Protein AF-0000000086514431 (afdb_homodimer)

Sequence (212 aa):
QPVGQPEISRMSLSESSVLGGDSLFIIGKNFKNKGTSVLFQKLDSSEECVVWQVEADIEQEFFQPTHLICKIPPYQDTTVEQPQLAQIVISCAGKRSDPQTFTYTPQPVGQPEISRMSLSESSVLGGDSLFIIGKNFKNKGTSVLFQKLDSSEECVVWQVEADIEQEFFQPTHLICKIPPYQDTTVEQPQLAQIVISCAGKRSDPQTFTYTP

Radius of gyration: 19.1 Å; Cα contacts (8 Å, |Δi|>4): 535; chains: 2; bounding box: 49×64×30 Å

pLDDT: mean 94.98, std 8.05, range [46.75, 98.88]

InterPro domains:
  IPR002909 IPT domain [SM00429] (5-105)
  IPR008366 Nuclear factor of activated T cells (NFAT) [PTHR12533] (1-106)
  IPR013783 Immunoglobulin-like fold [G3DSA:2.60.40.10] (1-106)
  IPR014756 Immunoglobulin E-set [SSF81296] (4-106)
  IPR032397 Rel homology dimerisation domain [PF16179] (7-106)

Solvent-accessible surface area (backbone atoms only — not comparable to full-atom values): 11534 Å² total; per-residue (Å²): 126,88,74,62,62,27,39,80,73,47,60,74,58,54,60,45,49,20,73,35,69,53,79,38,45,36,37,36,38,50,43,41,90,69,60,52,42,44,33,41,33,28,63,37,90,88,70,74,39,77,76,42,73,47,73,39,55,65,44,69,90,57,56,45,43,46,31,38,35,29,36,41,61,52,45,96,63,64,78,49,84,59,71,42,78,35,30,38,32,39,32,34,73,89,33,59,24,74,73,37,75,30,33,32,30,95,128,85,76,62,61,26,40,79,72,47,60,75,58,56,58,44,51,19,72,35,69,51,78,38,43,36,36,36,38,50,42,43,89,71,59,52,43,45,32,40,32,27,63,38,90,88,70,73,39,78,76,43,73,46,75,39,54,65,46,69,91,57,56,45,44,47,30,38,35,28,36,41,60,52,44,95,62,65,78,48,85,58,70,42,76,34,30,39,32,39,32,35,74,89,32,58,23,75,73,38,75,30,33,33,29,96

Foldseek 3Di:
DPQDFKEWDDKPAQEEALQWFDKIKTFTAQDDLPAKWKKKFDADPVPRDTPDIDTWAWPSVADDRGITMTTTHHHPDNPDAAKDKIWIWMDDPRGIYPTDIHIHHD/DPQDFKEWDDKPAQEEALQWFDKIKTFTAQDDLPAKWKKKFDADPVPRDTPDIDTWAWPSVADDRGITMTTTHHHPDNPDAAKDKIWIWMDHPRGIYPTDIHIHHD

Secondary structure (DSSP, 8-state):
--PPPPEEEEES-SEEETT---EEEEEEE---STTEEEEEEEE-TTT--EEEEEEPEE-GGG-BTTEEEEEPPPPS-TT-SS-EEEEEEEEETTEEPPPEEEEEE-/--PPPPEEEEES-SEEETT---EEEEEEE---STTEEEEEEEE-TTT--EEEEEEPEE-GGG-BTTEEEEEPPPPS-TT-SS-EEEEEEEEETTEEPPPEEEEEE-

Nearest PDB structures (foldseek):
  8r3f-assembly1_B  TM=9.583E-01  e=1.453E-11  Homo sapiens
  1p7h-assembly1_L  TM=9.353E-01  e=3.171E-10  Homo sapiens
  1owr-assembly4_Q  TM=9.378E-01  e=8.862E-10  Homo sapiens
  2as5-assembly2_M  TM=9.374E-01  e=1.522E-09  Homo sapiens
  1u41-assembly1_A  TM=8.902E-01  e=9.283E-08  Mus musculus

Structure (mmCIF, N/CA/C/O backbone):
data_AF-0000000086514431-model_v1
#
loop_
_entity.id
_entity.type
_entity.pdbx_description
1 polymer 'IPT/TIG domain-containing protein'
#
loop_
_atom_site.group_PDB
_atom_site.id
_atom_site.type_symbol
_atom_site.label_atom_id
_atom_site.label_alt_id
_atom_site.label_comp_id
_atom_site.label_asym_id
_atom_site.label_entity_id
_atom_site.label_seq_id
_atom_site.pdbx_PDB_ins_code
_atom_site.Cartn_x
_atom_site.Cartn_y
_atom_site.Cartn_z
_atom_site.occupancy
_atom_site.B_iso_or_equiv
_atom_site.auth_seq_id
_atom_site.auth_comp_id
_atom_site.auth_asym_id
_atom_site.auth_atom_id
_atom_site.pdbx_PDB_model_num
ATOM 1 N N . GLN A 1 1 ? 25.734 15.617 -0.427 1 46.75 1 GLN A N 1
ATOM 2 C CA . GLN A 1 1 ? 24.844 16.438 -1.246 1 46.75 1 GLN A CA 1
ATOM 3 C C . GLN A 1 1 ? 23.516 16.672 -0.549 1 46.75 1 GLN A C 1
ATOM 5 O O . GLN A 1 1 ? 23.016 15.797 0.155 1 46.75 1 GLN A O 1
ATOM 10 N N . PRO A 1 2 ? 23.031 17.859 -0.497 1 52.09 2 PRO A N 1
ATOM 11 C CA . PRO A 1 2 ? 21.844 18.109 0.326 1 52.09 2 PRO A CA 1
ATOM 12 C C . PRO A 1 2 ? 20.641 17.281 -0.113 1 52.09 2 PRO A C 1
ATOM 14 O O . PRO A 1 2 ? 20.359 17.188 -1.311 1 52.09 2 PRO A O 1
ATOM 17 N N . VAL A 1 3 ? 20.188 16.312 0.573 1 70 3 VAL A N 1
ATOM 18 C CA . VAL A 1 3 ? 19.047 15.484 0.245 1 70 3 VAL A CA 1
ATOM 19 C C . VAL A 1 3 ? 17.828 16.359 -0.044 1 70 3 VAL A C 1
ATOM 21 O O . VAL A 1 3 ? 17.578 17.328 0.67 1 70 3 VAL A O 1
ATOM 24 N N . GLY A 1 4 ? 17.203 16.297 -1.229 1 88 4 GLY A N 1
ATOM 25 C CA . GLY A 1 4 ? 16.016 17.031 -1.63 1 88 4 GLY A CA 1
ATOM 26 C C . GLY A 1 4 ? 14.875 16.922 -0.634 1 88 4 GLY A C 1
ATOM 27 O O . GLY A 1 4 ? 15.023 16.281 0.413 1 88 4 GLY A O 1
ATOM 28 N N . GLN A 1 5 ? 13.969 17.734 -0.736 1 94.5 5 GLN A N 1
ATOM 29 C CA . GLN A 1 5 ? 12.789 17.688 0.124 1 94.5 5 GLN A CA 1
ATOM 30 C C . GLN A 1 5 ? 12.023 16.375 -0.077 1 94.5 5 GLN A C 1
ATOM 32 O O . GLN A 1 5 ? 12.086 15.781 -1.151 1 94.5 5 GLN A O 1
ATOM 37 N N . PRO A 1 6 ? 11.352 15.938 0.955 1 97 6 PRO A N 1
ATOM 38 C CA . PRO A 1 6 ? 10.539 14.734 0.774 1 97 6 PRO A CA 1
ATOM 39 C C . PRO A 1 6 ? 9.469 14.898 -0.302 1 97 6 PRO A C 1
ATOM 41 O O . PRO A 1 6 ? 8.922 15.992 -0.468 1 97 6 PRO A O 1
ATOM 44 N N . GLU A 1 7 ? 9.188 13.82 -0.998 1 97.69 7 GLU A N 1
ATOM 45 C CA . GLU A 1 7 ? 8.18 13.797 -2.051 1 97.69 7 GLU A CA 1
ATOM 46 C C . GLU A 1 7 ? 7.301 12.555 -1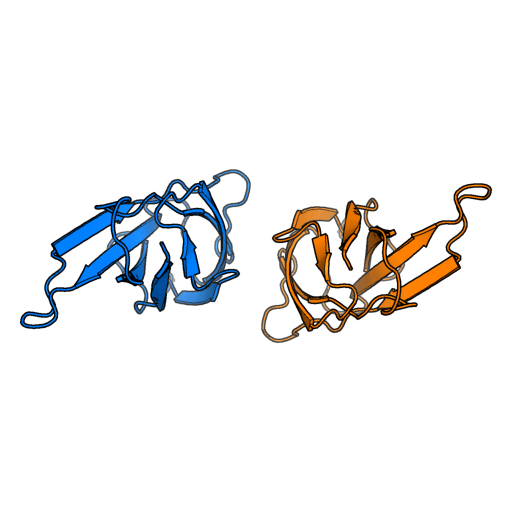.942 1 97.69 7 GLU A C 1
ATOM 48 O O . GLU A 1 7 ? 7.809 11.438 -1.802 1 97.69 7 GLU A O 1
ATOM 53 N N . ILE A 1 8 ? 6.027 12.797 -1.969 1 98 8 ILE A N 1
ATOM 54 C CA . ILE A 1 8 ? 5.074 11.695 -2.027 1 98 8 ILE A CA 1
ATOM 55 C C . ILE A 1 8 ? 4.727 11.391 -3.482 1 98 8 ILE A C 1
ATOM 57 O O . ILE A 1 8 ? 4.219 12.258 -4.199 1 98 8 ILE A O 1
ATOM 61 N N . SER A 1 9 ? 5 10.227 -3.867 1 97.44 9 SER A N 1
ATOM 62 C CA . SER A 1 9 ? 4.703 9.82 -5.238 1 97.44 9 SER A CA 1
ATOM 63 C C . SER A 1 9 ? 3.361 9.102 -5.324 1 97.44 9 SER A C 1
ATOM 65 O O . SER A 1 9 ? 2.588 9.328 -6.258 1 97.44 9 SER A O 1
ATOM 67 N N . ARG A 1 10 ? 3.129 8.164 -4.461 1 97.62 10 ARG A N 1
ATOM 68 C CA . ARG A 1 10 ? 1.907 7.363 -4.457 1 97.62 10 ARG A CA 1
ATOM 69 C C . ARG A 1 10 ? 1.555 6.906 -3.047 1 97.62 10 ARG A C 1
ATOM 71 O O . ARG A 1 10 ? 2.443 6.609 -2.244 1 97.62 10 ARG A O 1
ATOM 78 N N . MET A 1 11 ? 0.211 6.895 -2.824 1 98.62 11 MET A N 1
ATOM 79 C CA . MET A 1 11 ? -0.307 6.363 -1.565 1 98.62 11 MET A CA 1
ATOM 80 C C . MET A 1 11 ? -1.304 5.238 -1.818 1 98.62 11 MET A C 1
ATOM 82 O O . MET A 1 11 ? -2.043 5.266 -2.803 1 98.62 11 MET A O 1
ATOM 86 N N . SER A 1 12 ? -1.302 4.312 -0.956 1 98.62 12 SER A N 1
ATOM 87 C CA . SER A 1 12 ? -2.162 3.15 -1.147 1 98.62 12 SER A CA 1
ATOM 88 C C . SER A 1 12 ? -3.629 3.508 -0.939 1 98.62 12 SER A C 1
ATOM 90 O O . SER A 1 12 ? -4.52 2.811 -1.434 1 98.62 12 SER A O 1
ATOM 92 N N . LEU A 1 13 ? -3.902 4.527 -0.144 1 98.06 13 LEU A N 1
ATOM 93 C CA . LEU A 1 13 ? -5.262 4.969 0.152 1 98.06 13 LEU A CA 1
ATOM 94 C C . LEU A 1 13 ? -5.383 6.484 0.016 1 98.06 13 LEU A C 1
ATOM 96 O O . LEU A 1 13 ? -4.449 7.219 0.348 1 98.06 13 LEU A O 1
ATOM 100 N N . SER A 1 14 ? -6.52 6.91 -0.405 1 98.44 14 SER A N 1
ATOM 101 C CA . SER A 1 14 ? -6.816 8.336 -0.422 1 98.44 14 SER A CA 1
ATOM 102 C C . SER A 1 14 ? -7.988 8.672 0.496 1 98.44 14 SER A C 1
ATOM 104 O O . SER A 1 14 ? -8.406 9.828 0.583 1 98.44 14 SER A O 1
ATOM 106 N N . GLU A 1 15 ? -8.5 7.633 1.091 1 98.5 15 GLU A N 1
ATOM 107 C CA . GLU A 1 15 ? -9.594 7.809 2.039 1 98.5 15 GLU A CA 1
ATOM 108 C C . GLU A 1 15 ? -9.594 6.711 3.096 1 98.5 15 GLU A C 1
ATOM 110 O O . GLU A 1 15 ? -9.008 5.641 2.885 1 98.5 15 GLU A O 1
ATOM 115 N N . SER A 1 16 ? -10.203 7.004 4.133 1 98.5 16 SER A N 1
ATOM 116 C CA . SER A 1 16 ? -10.367 6.051 5.223 1 98.5 16 SER A CA 1
ATOM 117 C C . SER A 1 16 ? -11.469 6.484 6.18 1 98.5 16 SER A C 1
ATOM 119 O O . SER A 1 16 ? -11.891 7.645 6.16 1 98.5 16 SER A O 1
ATOM 121 N N . SER A 1 17 ? -11.898 5.543 7.02 1 98.5 17 SER A N 1
ATOM 122 C CA . SER A 1 17 ? -12.898 5.84 8.039 1 98.5 17 SER A CA 1
ATOM 123 C C . SER A 1 17 ? -12.375 6.867 9.039 1 98.5 17 SER A C 1
ATOM 125 O O . SER A 1 17 ? -11.188 6.887 9.352 1 98.5 17 SER A O 1
ATOM 127 N N . VAL A 1 18 ? -13.305 7.562 9.625 1 98.75 18 VAL A N 1
ATOM 128 C CA . VAL A 1 18 ? -12.953 8.547 10.641 1 98.75 18 VAL A CA 1
ATOM 129 C C . VAL A 1 18 ? -12.367 7.844 11.859 1 98.75 18 VAL A C 1
ATOM 131 O O . VAL A 1 18 ? -11.688 8.469 12.68 1 98.75 18 VAL A O 1
ATOM 134 N N . LEU A 1 19 ? -12.586 6.547 11.977 1 98.56 19 LEU A N 1
ATOM 135 C CA . LEU A 1 19 ? -12.07 5.793 13.109 1 98.56 19 LEU A CA 1
ATOM 136 C C . LEU A 1 19 ? -10.57 5.547 12.969 1 98.56 19 LEU A C 1
ATOM 138 O O . LEU A 1 19 ? -9.891 5.234 13.945 1 98.56 19 LEU A O 1
ATOM 142 N N . GLY A 1 20 ? -10 5.68 11.852 1 98.38 20 GLY A N 1
ATOM 143 C CA . GLY A 1 20 ? -8.594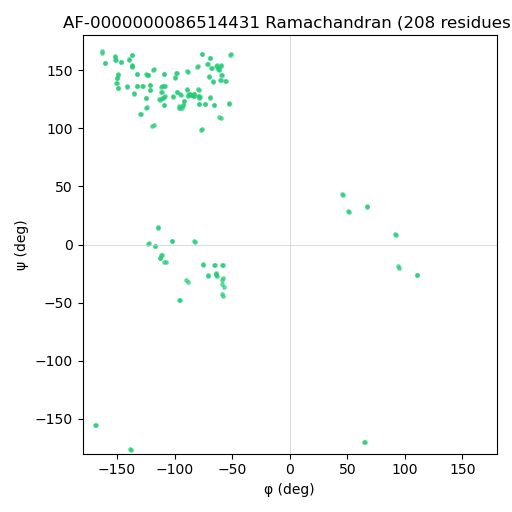 5.398 11.617 1 98.38 20 GLY A CA 1
ATOM 144 C C . GLY A 1 20 ? -8.234 3.936 11.789 1 98.38 20 GLY A C 1
ATOM 145 O O . GLY A 1 20 ? -9.102 3.064 11.695 1 98.38 20 GLY A O 1
ATOM 146 N N . GLY A 1 21 ? -6.883 3.641 11.789 1 97.62 21 GLY A N 1
ATOM 147 C CA . GLY A 1 21 ? -6.41 2.299 12.094 1 97.62 21 GLY A CA 1
ATOM 148 C C . GLY A 1 21 ? -5.816 1.589 10.898 1 97.62 21 GLY A C 1
ATOM 149 O O . GLY A 1 21 ? -4.984 0.694 11.047 1 97.62 21 GLY A O 1
ATOM 150 N N . ASP A 1 22 ? -6.207 1.918 9.75 1 97.5 22 ASP A N 1
ATOM 151 C CA . ASP A 1 22 ? -5.703 1.262 8.547 1 97.5 22 ASP A CA 1
ATOM 152 C C . ASP A 1 22 ? -4.227 1.583 8.328 1 97.5 22 ASP A C 1
ATOM 154 O O . ASP A 1 22 ? -3.754 2.658 8.703 1 97.5 22 ASP A O 1
ATOM 158 N N . SER A 1 23 ? -3.531 0.676 7.688 1 98.5 23 SER A N 1
ATOM 159 C CA . SER A 1 23 ? -2.158 0.923 7.262 1 98.5 23 SER A CA 1
ATOM 160 C C . SER A 1 23 ? -2.117 1.671 5.934 1 98.5 23 SER A C 1
ATOM 162 O O . SER A 1 23 ? -2.822 1.309 4.992 1 98.5 23 SER A O 1
ATOM 164 N N . LEU A 1 24 ? -1.372 2.695 5.934 1 98.81 24 LEU A N 1
ATOM 165 C CA . LEU A 1 24 ? -1.164 3.482 4.723 1 98.81 24 LEU A CA 1
ATOM 166 C C . LEU A 1 24 ? 0.251 3.291 4.188 1 98.81 24 LEU A C 1
ATOM 168 O O . LEU A 1 24 ? 1.228 3.582 4.887 1 98.81 24 LEU A O 1
ATOM 172 N N . PHE A 1 25 ? 0.356 2.797 2.961 1 98.88 25 PHE A N 1
ATOM 173 C CA . PHE A 1 25 ? 1.626 2.678 2.254 1 98.88 25 PHE A CA 1
ATOM 174 C C . PHE A 1 25 ? 1.938 3.955 1.483 1 98.88 25 PHE A C 1
ATOM 176 O O . PHE A 1 25 ? 1.107 4.441 0.713 1 98.88 25 PHE A O 1
ATOM 183 N N . ILE A 1 26 ? 3.121 4.465 1.704 1 98.62 26 ILE A N 1
ATOM 1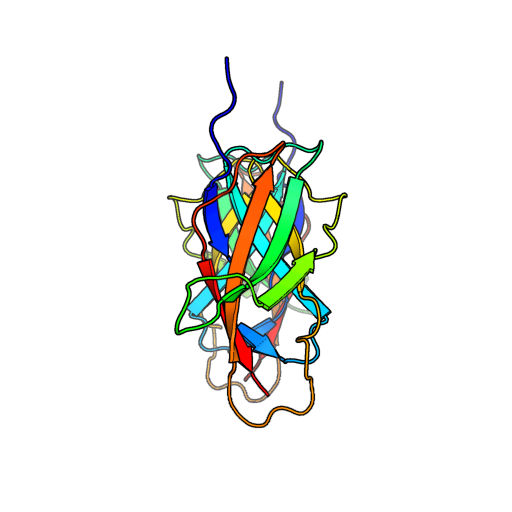84 C CA . ILE A 1 26 ? 3.533 5.676 1.001 1 98.62 26 ILE A CA 1
ATOM 185 C C . ILE A 1 26 ? 4.84 5.418 0.253 1 98.62 26 ILE A C 1
ATOM 187 O O . ILE A 1 26 ? 5.848 5.047 0.859 1 98.62 26 ILE A O 1
ATOM 191 N N . ILE A 1 27 ? 4.77 5.543 -1.035 1 98.25 27 ILE A N 1
ATOM 192 C CA . ILE A 1 27 ? 5.949 5.5 -1.893 1 98.25 27 ILE A CA 1
ATOM 193 C C . ILE A 1 27 ? 6.395 6.918 -2.236 1 98.25 27 ILE A C 1
ATOM 195 O O . ILE A 1 27 ? 5.562 7.781 -2.537 1 98.25 27 ILE A O 1
ATOM 199 N N . GLY A 1 28 ? 7.645 7.176 -2.082 1 97.44 28 GLY A N 1
ATOM 200 C CA . GLY A 1 28 ? 8.18 8.492 -2.395 1 97.44 28 GLY A CA 1
ATOM 201 C C . GLY A 1 28 ? 9.695 8.531 -2.412 1 97.44 28 GLY A C 1
ATOM 202 O O . GLY A 1 28 ? 10.344 7.562 -2.805 1 97.44 28 GLY A O 1
ATOM 203 N N . LYS A 1 29 ? 10.203 9.805 -2.164 1 95.62 29 LYS A N 1
ATOM 204 C CA . LYS A 1 29 ? 11.648 10.023 -2.168 1 95.62 29 LYS A CA 1
ATOM 205 C C . LYS A 1 29 ? 12.07 10.922 -1.01 1 95.62 29 LYS A C 1
ATOM 207 O O . LYS A 1 29 ? 11.273 11.703 -0.502 1 95.62 29 LYS A O 1
ATOM 212 N N . ASN A 1 30 ? 13.273 10.727 -0.632 1 95.19 30 ASN A N 1
ATOM 213 C CA . ASN A 1 30 ? 13.969 11.602 0.304 1 95.19 30 ASN A CA 1
ATOM 214 C C . ASN A 1 30 ? 13.359 11.523 1.702 1 95.19 30 ASN A C 1
ATOM 216 O O . ASN A 1 30 ? 13.266 12.531 2.402 1 95.19 30 ASN A O 1
ATOM 220 N N . PHE A 1 31 ? 12.906 10.359 1.971 1 96.38 31 PHE A N 1
ATOM 221 C CA . PHE A 1 31 ? 12.531 10.133 3.363 1 96.38 31 PHE A CA 1
ATOM 222 C C . PHE A 1 31 ? 13.766 9.836 4.211 1 96.38 31 PHE A C 1
ATOM 224 O O . PHE A 1 31 ? 14.578 8.977 3.852 1 96.38 31 PHE A O 1
ATOM 231 N N . LYS A 1 32 ? 13.922 10.562 5.281 1 92.69 32 LYS A N 1
ATOM 232 C CA . LYS A 1 32 ? 15.055 10.344 6.172 1 92.69 32 LYS A CA 1
ATOM 233 C C . LYS A 1 32 ? 14.602 9.758 7.508 1 92.69 32 LYS A C 1
ATOM 235 O O . LYS A 1 32 ? 13.57 10.172 8.055 1 92.69 32 LYS A O 1
ATOM 240 N N . ASN A 1 33 ? 15.336 8.82 7.922 1 83.12 33 ASN A N 1
ATOM 241 C CA . ASN A 1 33 ? 14.961 8.133 9.156 1 83.12 33 ASN A CA 1
ATOM 242 C C . ASN A 1 33 ? 14.875 9.094 10.336 1 83.12 33 ASN A C 1
ATOM 244 O O . ASN A 1 33 ? 13.969 8.992 11.164 1 83.12 33 ASN A O 1
ATOM 248 N N . LYS A 1 34 ? 15.766 10.086 10.273 1 83.06 34 LYS A N 1
ATOM 249 C CA . LYS A 1 34 ? 15.727 11.016 11.398 1 83.06 34 LYS A CA 1
ATOM 250 C C . LYS A 1 34 ? 14.883 12.242 11.062 1 83.06 34 LYS A C 1
ATOM 252 O O . LYS A 1 34 ? 15.102 12.898 10.039 1 83.06 34 LYS A O 1
ATOM 257 N N . GLY A 1 35 ? 13.828 12.383 11.867 1 89.38 35 GLY A N 1
ATOM 258 C CA . GLY A 1 35 ? 13.062 13.617 11.797 1 89.38 35 GLY A CA 1
ATOM 259 C C . GLY A 1 35 ? 11.914 13.547 10.812 1 89.38 35 GLY A C 1
ATOM 260 O O . GLY A 1 35 ? 11.383 14.586 10.398 1 89.38 35 GLY A O 1
ATOM 261 N N . THR A 1 36 ? 11.57 12.406 10.242 1 95.75 36 THR A N 1
ATOM 262 C CA . THR A 1 36 ? 10.453 12.289 9.305 1 95.75 36 THR A CA 1
ATOM 263 C C . THR A 1 36 ? 9.133 12.117 10.055 1 95.75 36 THR A C 1
ATOM 265 O O . THR A 1 36 ? 9.047 11.312 10.984 1 95.75 36 THR A O 1
ATOM 268 N N . SER A 1 37 ? 8.164 12.922 9.75 1 97.56 37 SER A N 1
ATOM 269 C CA . SER A 1 37 ? 6.812 12.82 10.289 1 97.56 37 SER A CA 1
ATOM 270 C C . SER A 1 37 ? 5.77 12.805 9.172 1 97.56 37 SER A C 1
ATOM 272 O O . SER A 1 37 ? 5.902 13.539 8.188 1 97.56 37 SER A O 1
ATOM 274 N N . VAL A 1 38 ? 4.824 11.93 9.328 1 98.62 38 VAL A N 1
ATOM 275 C CA . VAL A 1 38 ? 3.648 11.953 8.469 1 98.62 38 VAL A CA 1
ATOM 276 C C . VAL A 1 38 ? 2.518 12.711 9.164 1 98.62 38 VAL A C 1
ATOM 278 O O . VAL A 1 38 ? 2.025 12.281 10.211 1 98.62 38 VAL A O 1
ATOM 281 N N . LEU A 1 39 ? 2.139 13.758 8.57 1 98.62 39 LEU A N 1
ATOM 282 C CA . LEU A 1 39 ? 1.153 14.625 9.203 1 98.62 39 LEU A CA 1
ATOM 283 C C . LEU A 1 39 ? -0.179 14.57 8.461 1 98.62 39 LEU A C 1
ATOM 285 O O . LEU A 1 39 ? -0.223 14.719 7.238 1 98.62 39 LEU A O 1
ATOM 289 N N . PHE A 1 40 ? -1.192 14.273 9.203 1 98.81 40 PHE A N 1
ATOM 290 C CA . PHE A 1 40 ? -2.561 14.492 8.75 1 98.81 40 PHE A CA 1
ATOM 291 C C . PHE A 1 40 ? -3.092 15.836 9.234 1 98.81 40 PHE A C 1
ATOM 293 O O . PHE A 1 40 ? -3.076 16.109 10.438 1 98.81 40 PHE A O 1
ATOM 300 N N . GLN A 1 41 ? -3.617 16.594 8.258 1 98.25 41 GLN A N 1
ATOM 301 C CA . GLN A 1 41 ? -3.971 17.938 8.695 1 98.25 41 GLN A CA 1
ATOM 302 C C . GLN A 1 41 ? -5.203 18.453 7.957 1 98.25 41 GLN A C 1
ATOM 304 O O . GLN A 1 41 ? -5.539 17.953 6.879 1 98.25 41 GLN A O 1
ATOM 309 N N . LYS A 1 42 ? -5.863 19.391 8.562 1 97.12 42 LYS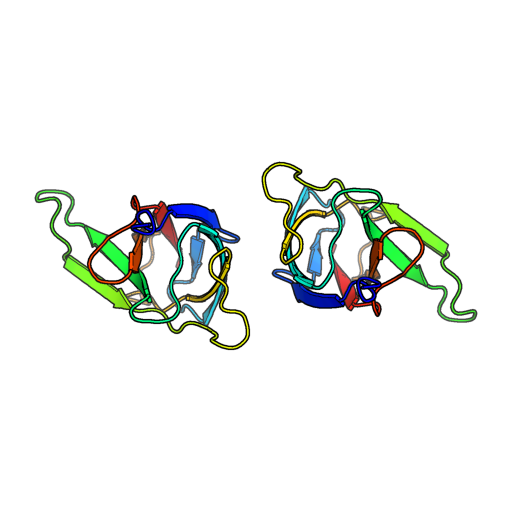 A N 1
ATOM 310 C CA . LYS A 1 42 ? -6.996 20.094 7.977 1 97.12 42 LYS A CA 1
ATOM 311 C C . LYS A 1 42 ? -6.73 21.609 7.91 1 97.12 42 LYS A C 1
ATOM 313 O O . LYS A 1 42 ? -6.281 22.203 8.891 1 97.12 42 LYS A O 1
ATOM 318 N N . LEU A 1 43 ? -7.031 22.109 6.754 1 94.12 43 LEU A N 1
ATOM 319 C CA . LEU A 1 43 ? -6.871 23.562 6.582 1 94.12 43 LEU A CA 1
ATOM 320 C C . LEU A 1 43 ? -8.211 24.266 6.719 1 94.12 43 LEU A C 1
ATOM 322 O O . LEU A 1 43 ? -9.25 23.734 6.332 1 94.12 43 LEU A O 1
ATOM 326 N N . ASP A 1 44 ? -8.102 25.422 7.301 1 89.81 44 ASP A N 1
ATOM 327 C CA . ASP A 1 44 ? -9.266 26.297 7.281 1 89.81 44 ASP A CA 1
ATOM 328 C C . ASP A 1 44 ? -9.539 26.828 5.871 1 89.81 44 ASP A C 1
ATOM 330 O O . ASP A 1 44 ? -8.625 27.344 5.211 1 89.81 44 ASP A O 1
ATOM 334 N N . SER A 1 45 ? -10.695 26.672 5.375 1 80.31 45 SER A N 1
ATOM 335 C CA . SER A 1 45 ? -11.047 27.062 4.016 1 80.31 45 SER A CA 1
ATOM 336 C C . SER A 1 45 ? -10.805 28.547 3.785 1 80.31 45 SER A C 1
ATOM 338 O O . SER A 1 45 ? -10.461 28.953 2.676 1 80.31 45 SER A O 1
ATOM 340 N N . SER A 1 46 ? -10.898 29.359 4.781 1 83.31 46 SER A N 1
ATOM 341 C CA . SER A 1 46 ? -10.852 30.812 4.633 1 83.31 46 SER A CA 1
ATOM 342 C C . SER A 1 46 ? -9.422 31.344 4.738 1 83.31 46 SER A C 1
ATOM 344 O O . SER A 1 46 ? -9.047 32.281 4.043 1 83.31 46 SER A O 1
ATOM 346 N N . GLU A 1 47 ? -8.484 30.656 5.555 1 78.88 47 GLU A N 1
ATOM 347 C CA . GLU A 1 47 ? -7.191 31.25 5.871 1 78.88 47 GLU A CA 1
ATOM 348 C C . GLU A 1 47 ? -6.039 30.344 5.453 1 78.88 47 GLU A C 1
ATOM 350 O O . GLU A 1 47 ? -4.871 30.719 5.555 1 78.88 47 GLU A O 1
ATOM 355 N N . GLU A 1 48 ? -6.336 29.328 4.934 1 81.5 48 GLU A N 1
ATOM 356 C CA . GLU A 1 48 ? -5.309 28.359 4.566 1 81.5 48 GLU A CA 1
ATOM 357 C C . GLU A 1 48 ? -4.395 28.062 5.746 1 81.5 48 GLU A C 1
ATOM 359 O O . GLU A 1 48 ? -3.172 27.984 5.59 1 81.5 48 GLU A O 1
ATOM 364 N N . CYS A 1 49 ? -4.957 28.203 6.938 1 90.56 49 CYS A N 1
ATOM 365 C CA . CYS A 1 49 ? -4.219 27.828 8.141 1 90.56 49 CYS A CA 1
ATOM 366 C C . CYS A 1 49 ? -4.617 26.438 8.617 1 90.56 49 CYS A C 1
ATOM 368 O O . CYS A 1 49 ? -5.773 26.031 8.461 1 90.56 49 CYS A O 1
ATOM 370 N N . VAL A 1 50 ? -3.633 25.781 9.188 1 93.56 50 VAL A N 1
ATOM 371 C CA . VAL A 1 50 ? -3.867 24.453 9.711 1 93.56 50 VAL A CA 1
ATOM 372 C C . VAL A 1 50 ? -4.688 24.531 11 1 93.56 50 VAL A C 1
ATOM 374 O O . VAL A 1 50 ? -4.27 25.188 11.961 1 93.56 50 VAL A O 1
ATOM 377 N N . VAL A 1 51 ? -5.863 23.906 11.039 1 95.75 51 VAL A N 1
ATOM 378 C CA . VAL A 1 51 ? -6.746 23.984 12.195 1 95.75 51 VAL A CA 1
ATOM 379 C C . VAL A 1 51 ? -6.746 22.656 12.938 1 95.75 51 VAL A C 1
ATOM 381 O O . VAL A 1 51 ? -7.191 22.562 14.086 1 95.75 51 VAL A O 1
ATOM 384 N N . TRP A 1 52 ? -6.281 21.672 12.352 1 97.69 52 TRP A N 1
ATOM 385 C CA . TRP A 1 52 ? -6.121 20.359 12.945 1 97.69 52 TRP A CA 1
ATOM 386 C C . TRP A 1 52 ? -4.926 19.625 12.344 1 97.69 52 TRP A C 1
ATOM 388 O O . TRP A 1 52 ? -4.707 19.688 11.125 1 97.69 52 TRP A O 1
ATOM 398 N N . GLN A 1 53 ? -4.125 19.016 13.18 1 98 53 GLN A N 1
ATOM 399 C CA . GLN A 1 53 ? -2.992 18.234 12.703 1 98 53 GLN A CA 1
ATOM 400 C C . GLN A 1 53 ? -2.66 17.109 13.672 1 98 53 GLN A C 1
ATOM 402 O O . GLN A 1 53 ? -2.666 17.297 14.891 1 98 53 GLN A O 1
ATOM 407 N N . VAL A 1 54 ? -2.363 15.984 13.172 1 98.38 54 VAL A N 1
ATOM 408 C CA . VAL A 1 54 ? -1.946 14.836 13.961 1 98.38 54 VAL A CA 1
ATOM 409 C C . VAL A 1 54 ? -0.838 14.078 13.234 1 98.38 54 VAL A C 1
ATOM 411 O O . VAL A 1 54 ? -0.882 13.93 12.008 1 98.38 54 VAL A O 1
ATOM 414 N N . GLU A 1 55 ? 0.142 13.703 13.969 1 98.12 55 GLU A N 1
ATOM 415 C CA . GLU A 1 55 ? 1.23 12.891 13.43 1 98.12 55 GLU A CA 1
ATOM 416 C C . GLU A 1 55 ? 0.882 11.406 13.469 1 98.12 55 GLU A C 1
ATOM 418 O O . GLU A 1 55 ? 0.469 10.883 14.5 1 98.12 55 GLU A O 1
ATOM 423 N N . ALA A 1 56 ? 1.038 10.781 12.391 1 98.56 56 ALA A N 1
ATOM 424 C CA . ALA A 1 56 ? 0.762 9.352 12.305 1 98.56 56 ALA A CA 1
ATOM 425 C C . ALA A 1 56 ? 1.923 8.531 12.859 1 98.56 56 ALA A C 1
ATOM 427 O O . ALA A 1 56 ? 3.074 8.977 12.828 1 98.56 56 ALA A O 1
ATOM 428 N N . ASP A 1 57 ? 1.616 7.359 13.344 1 98.06 57 ASP A N 1
ATOM 429 C CA . ASP A 1 57 ? 2.637 6.406 13.766 1 98.06 57 ASP A CA 1
ATOM 430 C C . ASP A 1 57 ? 3.252 5.695 12.562 1 98.06 57 ASP A C 1
ATOM 432 O O . ASP A 1 57 ? 2.549 5.02 11.805 1 98.06 57 ASP A O 1
ATOM 436 N N . ILE A 1 58 ? 4.523 5.855 12.438 1 97.88 58 ILE A N 1
ATOM 437 C CA . ILE A 1 58 ? 5.234 5.191 11.352 1 97.88 58 ILE A CA 1
ATOM 438 C C . ILE A 1 58 ? 5.703 3.812 11.805 1 97.88 58 ILE A C 1
ATOM 440 O O . ILE A 1 58 ? 6.254 3.666 12.898 1 97.88 58 ILE A O 1
ATOM 444 N N . GLU A 1 59 ? 5.473 2.795 10.961 1 97.12 59 GLU A N 1
ATOM 445 C CA . GLU A 1 59 ? 6.02 1.467 11.219 1 97.12 59 GLU A CA 1
ATOM 446 C C . GLU A 1 59 ? 7.508 1.405 10.883 1 97.12 59 GLU A C 1
ATOM 448 O O . GLU A 1 59 ? 7.879 1.126 9.742 1 97.12 59 GLU A O 1
ATOM 453 N N . GLN A 1 60 ? 8.297 1.52 11.867 1 96.19 60 GLN A N 1
ATOM 454 C CA . GLN A 1 60 ? 9.727 1.755 11.703 1 96.19 60 GLN A CA 1
ATOM 455 C C . GLN A 1 60 ? 10.406 0.583 11 1 96.19 60 GLN A C 1
ATOM 457 O O . GLN A 1 60 ? 11.398 0.766 10.289 1 96.19 60 GLN A O 1
ATOM 462 N N . GLU A 1 61 ? 9.867 -0.528 11.109 1 95 61 GLU A N 1
ATOM 463 C CA . GLU A 1 61 ? 10.43 -1.732 10.516 1 95 61 GLU A CA 1
ATOM 464 C C . GLU A 1 61 ? 10.445 -1.642 8.992 1 95 61 GLU A C 1
ATOM 466 O O . GLU A 1 61 ? 11.273 -2.273 8.336 1 95 61 GLU A O 1
ATOM 471 N N . PHE A 1 62 ? 9.586 -0.865 8.453 1 96.19 62 PHE A N 1
ATOM 472 C CA . PHE A 1 62 ? 9.438 -0.814 7.008 1 96.19 62 PHE A CA 1
ATOM 473 C C . PHE A 1 62 ? 9.844 0.551 6.469 1 96.19 62 PHE A C 1
ATOM 475 O O . PHE A 1 62 ? 9.555 0.883 5.316 1 96.19 62 PHE A O 1
ATOM 482 N N . PHE A 1 63 ? 10.516 1.311 7.273 1 96.69 63 PHE A N 1
ATOM 483 C CA . PHE A 1 63 ? 10.922 2.652 6.867 1 96.69 63 PHE A CA 1
ATOM 484 C C . PHE A 1 63 ? 12.141 2.596 5.961 1 96.69 63 PHE A C 1
ATOM 486 O O . PHE A 1 63 ? 13.156 1.999 6.316 1 96.69 63 PHE A O 1
ATOM 493 N N . GLN A 1 64 ? 12.078 3.205 4.793 1 96 64 GLN A N 1
ATOM 494 C CA . GLN A 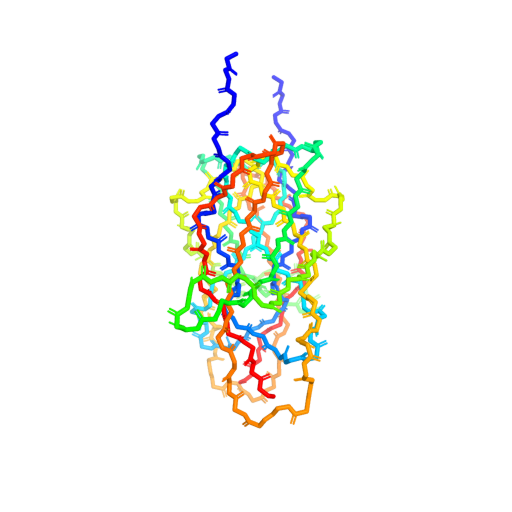1 64 ? 13.172 3.393 3.842 1 96 64 GLN A CA 1
ATOM 495 C C . GLN A 1 64 ? 13.125 4.785 3.221 1 96 64 GLN A C 1
ATOM 497 O O . GLN A 1 64 ? 12.102 5.465 3.281 1 96 64 GLN A O 1
ATOM 502 N N . PRO A 1 65 ? 14.164 5.195 2.732 1 95.25 65 PRO A N 1
ATOM 503 C CA . PRO A 1 65 ? 14.188 6.52 2.102 1 95.25 65 PRO A CA 1
ATOM 504 C C . PRO A 1 65 ? 13.188 6.645 0.955 1 95.25 65 PRO A C 1
ATOM 506 O O . PRO A 1 65 ? 12.852 7.758 0.541 1 95.25 65 PRO A O 1
ATOM 509 N N . THR A 1 66 ? 12.688 5.441 0.426 1 96.44 66 THR A N 1
ATOM 510 C CA . THR A 1 66 ? 11.844 5.48 -0.76 1 96.44 66 THR A CA 1
ATOM 511 C C . THR A 1 66 ? 10.414 5.066 -0.419 1 96.44 66 THR A C 1
ATOM 513 O O . THR A 1 66 ? 9.516 5.168 -1.258 1 96.44 66 THR A O 1
ATOM 516 N N . HIS A 1 67 ? 10.219 4.57 0.805 1 98.25 67 HIS A N 1
ATOM 517 C CA . HIS A 1 67 ? 8.867 4.18 1.188 1 98.25 67 HIS A CA 1
ATOM 518 C C . HIS A 1 67 ? 8.727 4.102 2.705 1 98.25 67 HIS A C 1
ATOM 520 O O . HIS A 1 67 ? 9.719 3.934 3.418 1 98.25 67 HIS A O 1
ATOM 526 N N . LEU A 1 68 ? 7.562 4.234 3.158 1 98.06 68 LEU A N 1
ATOM 527 C CA . LEU A 1 68 ? 7.223 4.02 4.559 1 98.06 68 LEU A CA 1
ATOM 528 C C . LEU A 1 68 ? 5.773 3.566 4.703 1 98.06 68 LEU A C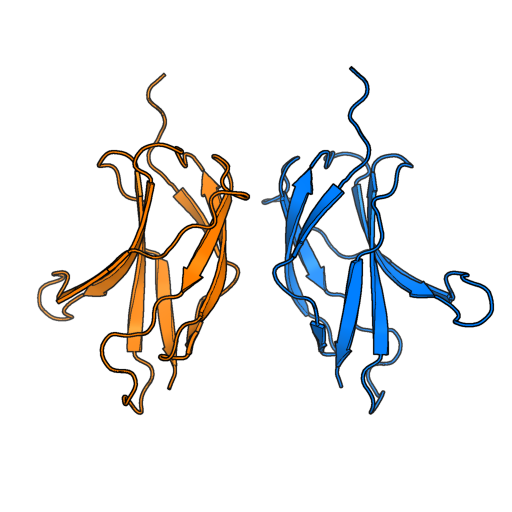 1
ATOM 530 O O . LEU A 1 68 ? 4.992 3.662 3.754 1 98.06 68 LEU A O 1
ATOM 534 N N . ILE A 1 69 ? 5.426 2.994 5.812 1 98.69 69 ILE A N 1
ATOM 535 C CA . ILE A 1 69 ? 4.066 2.631 6.203 1 98.69 69 ILE A CA 1
ATOM 536 C C . ILE A 1 69 ? 3.699 3.334 7.512 1 98.69 69 ILE A C 1
ATOM 538 O O . ILE A 1 69 ? 4.508 3.393 8.438 1 98.69 69 ILE A O 1
ATOM 542 N N . CYS A 1 70 ? 2.518 3.838 7.574 1 98.69 70 CYS A N 1
ATOM 543 C CA . CYS A 1 70 ? 2.055 4.438 8.82 1 98.69 70 CYS A CA 1
ATOM 544 C C . CYS A 1 70 ? 0.614 4.039 9.117 1 98.69 70 CYS A C 1
ATOM 546 O O . CYS A 1 70 ? -0.088 3.533 8.242 1 98.69 70 CYS A O 1
ATOM 548 N N . LYS A 1 71 ? 0.214 4.215 10.312 1 98.81 71 LYS A N 1
ATOM 549 C CA . LYS A 1 71 ? -1.169 3.99 10.727 1 98.81 71 LYS A CA 1
ATOM 550 C C . LYS A 1 71 ? -1.989 5.273 10.617 1 98.81 71 LYS A C 1
ATOM 552 O O . LYS A 1 71 ? -1.602 6.309 11.164 1 98.81 71 LYS A O 1
ATOM 557 N N . ILE A 1 72 ? -3.061 5.211 9.875 1 98.81 72 ILE A N 1
ATOM 558 C CA . ILE A 1 72 ? -3.918 6.379 9.711 1 98.81 72 ILE A CA 1
ATOM 559 C C . ILE A 1 72 ? -4.562 6.734 11.055 1 98.81 72 ILE A C 1
ATOM 561 O O . ILE A 1 72 ? -5.266 5.914 11.648 1 98.81 72 ILE A O 1
ATOM 565 N N . PRO A 1 73 ? -4.34 7.895 11.57 1 98.88 73 PRO A N 1
ATOM 566 C CA . PRO A 1 73 ? -4.961 8.289 12.836 1 98.88 73 PRO A CA 1
ATOM 567 C C . PRO A 1 73 ? -6.465 8.531 12.703 1 98.88 73 PRO A C 1
ATOM 569 O O . PRO A 1 73 ? -6.961 8.766 11.602 1 98.88 73 PRO A O 1
ATOM 572 N N . PRO A 1 74 ? -7.199 8.398 13.797 1 98.81 74 PRO A N 1
ATOM 573 C CA . PRO A 1 74 ? -8.602 8.805 13.742 1 98.81 74 PRO A CA 1
ATOM 574 C C . PRO A 1 74 ? -8.773 10.297 13.438 1 98.81 74 PRO A C 1
ATOM 576 O O . PRO A 1 74 ? -7.879 11.094 13.742 1 98.81 74 PRO A O 1
ATOM 579 N N . TYR A 1 75 ? -9.844 10.602 12.844 1 98.62 75 TYR A N 1
ATOM 580 C CA . TYR A 1 75 ? -10.18 12 12.641 1 98.62 75 TYR A CA 1
ATOM 581 C C . TYR A 1 75 ? -10.523 12.68 13.961 1 98.62 75 TYR A C 1
ATOM 583 O O . TYR A 1 75 ? -10.852 12.016 14.945 1 98.62 75 TYR A O 1
ATOM 591 N N . GLN A 1 76 ? -10.438 13.961 13.93 1 98.06 76 GLN A N 1
ATOM 592 C CA . GLN A 1 76 ? -10.656 14.742 15.141 1 98.06 76 GLN A CA 1
ATOM 593 C C . GLN A 1 76 ? -12.047 14.492 15.719 1 98.06 76 GLN A C 1
ATOM 595 O O . GLN A 1 76 ? -12.219 14.406 16.938 1 98.06 76 GLN A O 1
ATOM 600 N N . ASP A 1 77 ? -13.062 14.43 14.922 1 97.81 77 ASP A N 1
ATOM 601 C CA . ASP A 1 77 ? -14.445 14.141 15.289 1 97.81 77 ASP A CA 1
ATOM 602 C C . ASP A 1 77 ? -14.953 12.883 14.594 1 97.81 77 ASP A C 1
ATOM 604 O O . ASP A 1 77 ? -15.312 12.922 13.414 1 97.81 77 ASP A O 1
ATOM 608 N N . THR A 1 78 ? -15 11.781 15.297 1 97.81 78 THR A N 1
ATOM 609 C CA . THR A 1 78 ? -15.32 10.484 14.711 1 97.81 78 THR A CA 1
ATOM 610 C C . THR A 1 78 ? -16.828 10.312 14.586 1 97.81 78 THR A C 1
ATOM 612 O O . THR A 1 78 ? -17.312 9.281 14.094 1 97.81 78 THR A O 1
ATOM 615 N N . THR A 1 79 ? -17.609 11.305 14.961 1 98 79 THR A N 1
ATOM 616 C CA . THR A 1 79 ? -19.062 11.211 14.93 1 98 79 THR A CA 1
ATOM 617 C C . THR A 1 79 ? -19.625 11.945 13.719 1 98 79 THR A C 1
ATOM 619 O O . THR A 1 79 ? -20.844 12.023 13.547 1 98 79 THR A O 1
ATOM 622 N N . VAL A 1 80 ? -18.781 12.461 12.906 1 97.56 80 VAL A N 1
ATOM 623 C CA . VAL A 1 80 ? -19.219 13.227 11.742 1 97.56 80 VAL A CA 1
ATOM 624 C C . VAL A 1 80 ? -20.078 12.336 10.836 1 97.56 80 VAL A C 1
ATOM 626 O O . VAL A 1 80 ? -19.859 11.125 10.758 1 97.56 80 VAL A O 1
ATOM 629 N N . GLU A 1 81 ? -20.953 12.906 10.055 1 97.81 81 GLU A N 1
ATOM 630 C CA . GLU A 1 81 ? -21.859 12.172 9.18 1 97.81 81 GLU A CA 1
ATOM 631 C C . GLU A 1 81 ? -21.531 12.406 7.711 1 97.81 81 GLU A C 1
ATOM 633 O O . GLU A 1 81 ? -22.109 11.773 6.828 1 97.81 81 GLU A O 1
ATOM 638 N N . GLN A 1 82 ? -20.688 13.375 7.406 1 98.19 82 GLN A N 1
ATOM 639 C CA . GLN A 1 82 ? -20.266 13.688 6.047 1 98.19 82 GLN A CA 1
ATOM 640 C C . GLN A 1 82 ? -18.75 13.508 5.887 1 98.19 82 GLN A C 1
ATOM 642 O O . GLN A 1 82 ? -18 13.656 6.852 1 98.19 82 GLN A O 1
ATOM 647 N N . PRO A 1 83 ? -18.328 13.164 4.68 1 98.5 83 PRO A N 1
ATOM 648 C CA . PRO A 1 83 ? -16.891 13.078 4.457 1 98.5 83 PRO A CA 1
ATOM 649 C C . PRO A 1 83 ? -16.156 14.375 4.816 1 98.5 83 PRO A C 1
ATOM 651 O O . PRO A 1 83 ? -16.688 15.469 4.609 1 98.5 83 PRO A O 1
ATOM 654 N N . GLN A 1 84 ? -15.008 14.289 5.406 1 97.88 84 GLN A N 1
ATOM 655 C CA . GLN A 1 84 ? -14.172 15.422 5.801 1 97.88 84 GLN A CA 1
ATOM 656 C C . GLN A 1 84 ? -12.883 15.461 4.992 1 97.88 84 GLN A C 1
ATOM 658 O O . GLN A 1 84 ? -12.133 14.484 4.961 1 97.88 84 GLN A O 1
ATOM 663 N N . LEU A 1 85 ? -12.625 16.531 4.355 1 97.06 85 LEU A N 1
ATOM 664 C CA . LEU A 1 85 ? -11.406 16.719 3.576 1 97.06 85 LEU A CA 1
ATOM 665 C C . LEU A 1 85 ? -10.227 17.047 4.484 1 97.06 85 LEU A C 1
ATOM 667 O O . LEU A 1 85 ? -10.352 17.875 5.395 1 97.06 85 LEU A O 1
ATOM 671 N N . ALA A 1 86 ? -9.164 16.391 4.27 1 98.06 86 ALA A N 1
ATOM 672 C CA . ALA A 1 86 ? -7.887 16.625 4.934 1 98.06 86 ALA A CA 1
ATOM 673 C C . ALA A 1 86 ? -6.73 16.547 3.945 1 98.06 86 ALA A C 1
ATOM 675 O O . ALA A 1 86 ? -6.945 16.469 2.732 1 98.06 86 ALA A O 1
ATOM 676 N N . GLN A 1 87 ? -5.539 16.688 4.496 1 98.25 87 GLN A N 1
ATOM 677 C CA . GLN A 1 87 ? -4.336 16.547 3.688 1 98.25 87 GLN A CA 1
ATOM 678 C C . GLN A 1 87 ? -3.27 15.734 4.422 1 98.25 87 GLN A C 1
ATOM 680 O O . GLN A 1 87 ? -3.268 15.672 5.656 1 98.25 87 GLN A O 1
ATOM 685 N N . ILE A 1 88 ? -2.445 15.133 3.66 1 98.81 88 ILE A N 1
ATOM 686 C CA . ILE A 1 88 ? -1.264 14.461 4.188 1 98.81 88 ILE A CA 1
ATOM 687 C C . ILE A 1 88 ? -0.006 15.211 3.754 1 98.81 88 ILE A C 1
ATOM 689 O O . ILE A 1 88 ? 0.137 15.57 2.584 1 98.81 88 ILE A O 1
ATOM 693 N N . VAL A 1 89 ? 0.875 15.477 4.668 1 98.31 89 VAL A N 1
ATOM 694 C CA . VAL A 1 89 ? 2.166 16.109 4.422 1 98.31 89 VAL A CA 1
ATOM 695 C C . VAL A 1 89 ? 3.27 15.336 5.137 1 98.31 89 VAL A C 1
ATOM 697 O O . VAL A 1 89 ? 3.098 14.914 6.281 1 98.31 89 VAL A O 1
ATOM 700 N N . ILE A 1 90 ? 4.32 15.148 4.445 1 98.31 90 ILE A N 1
ATOM 701 C CA . ILE A 1 90 ? 5.484 14.555 5.09 1 98.31 90 ILE A CA 1
ATOM 702 C C . ILE A 1 90 ? 6.5 15.641 5.426 1 98.31 90 ILE A C 1
ATOM 704 O O . ILE A 1 90 ? 6.855 16.453 4.566 1 98.31 90 ILE A O 1
ATOM 708 N N . SER A 1 91 ? 6.855 15.656 6.578 1 96.69 91 SER A N 1
ATOM 709 C CA . SER A 1 91 ? 7.887 16.578 7.047 1 96.69 91 SER A CA 1
ATOM 710 C C . SER A 1 91 ? 9.188 15.844 7.348 1 96.69 91 SER A C 1
ATOM 712 O O . SER A 1 91 ? 9.188 14.82 8.039 1 96.69 91 SER A O 1
ATOM 714 N N . CYS A 1 92 ? 10.258 16.312 6.781 1 93.44 92 CYS A N 1
ATOM 715 C CA . CYS A 1 92 ? 11.586 15.75 7 1 93.44 92 CYS A CA 1
ATOM 716 C C . CYS A 1 92 ? 12.594 16.828 7.355 1 93.44 92 CYS A C 1
ATOM 718 O O . CYS A 1 92 ? 13.008 17.609 6.492 1 93.44 92 CYS A O 1
ATOM 720 N N . ALA A 1 93 ? 13.102 16.812 8.609 1 87.06 93 ALA A N 1
ATOM 721 C CA . ALA A 1 93 ? 14.109 17.75 9.086 1 87.06 93 ALA A CA 1
ATOM 722 C C . ALA A 1 93 ? 13.773 19.188 8.68 1 87.06 93 ALA A C 1
ATOM 724 O O . ALA A 1 93 ? 14.617 19.891 8.133 1 87.06 93 ALA A O 1
ATOM 725 N N . GLY A 1 94 ? 12.523 19.547 8.828 1 86.94 94 GLY A N 1
ATOM 726 C CA . GLY A 1 94 ? 12.117 20.938 8.586 1 86.94 94 GLY A CA 1
ATOM 727 C C . GLY A 1 94 ? 11.617 21.156 7.172 1 86.94 94 GLY A C 1
ATOM 728 O O . GLY A 1 94 ? 11.055 22.219 6.875 1 86.94 94 GLY A O 1
ATOM 729 N N . LYS A 1 95 ? 11.914 20.312 6.273 1 93.69 95 LYS A N 1
ATOM 730 C CA . LYS A 1 95 ? 11.375 20.391 4.918 1 93.69 95 LYS A CA 1
ATOM 731 C C . LYS A 1 95 ? 10.055 19.625 4.801 1 93.69 95 LYS A C 1
ATOM 733 O O . LYS A 1 95 ? 9.883 18.578 5.434 1 93.69 95 LYS A O 1
ATOM 738 N N . ARG A 1 96 ? 9.141 20.094 3.893 1 95.81 96 ARG A N 1
ATOM 739 C CA . ARG A 1 96 ? 7.824 19.484 3.764 1 95.81 96 ARG A CA 1
ATOM 740 C C . ARG A 1 96 ? 7.562 19.047 2.328 1 95.81 96 ARG A C 1
ATOM 742 O O . ARG A 1 96 ? 7.992 19.703 1.382 1 95.81 96 ARG A O 1
ATOM 749 N N . SER A 1 97 ? 6.891 18.047 2.244 1 97.88 97 SER A N 1
ATOM 750 C CA . SER A 1 97 ? 6.383 17.625 0.943 1 97.88 97 SER A CA 1
ATOM 751 C C . SER A 1 97 ? 5.199 18.484 0.509 1 97.88 97 SER A C 1
ATOM 753 O O . SER A 1 97 ? 4.625 19.203 1.319 1 97.88 97 SER A O 1
ATOM 755 N N . ASP A 1 98 ? 4.844 18.422 -0.843 1 97.38 98 ASP A N 1
ATOM 756 C CA . ASP A 1 98 ? 3.543 18.922 -1.27 1 97.38 98 ASP A CA 1
ATOM 757 C C . ASP A 1 98 ? 2.406 18.172 -0.583 1 97.38 98 ASP A C 1
ATOM 759 O O . ASP A 1 98 ? 2.482 16.953 -0.395 1 97.38 98 ASP A O 1
ATOM 763 N N . PRO A 1 99 ? 1.376 18.891 -0.227 1 97.44 99 PRO A N 1
ATOM 764 C CA . PRO A 1 99 ? 0.233 18.219 0.404 1 97.44 99 PRO A CA 1
ATOM 765 C C . PRO A 1 99 ? -0.493 17.266 -0.543 1 97.44 99 PRO A C 1
ATOM 767 O O . PRO A 1 99 ? -0.624 17.562 -1.735 1 97.44 99 PRO A O 1
ATOM 770 N N . GLN A 1 100 ? -0.905 16.156 -0.011 1 98.5 100 GLN A N 1
ATOM 771 C CA . GLN A 1 100 ? -1.767 15.211 -0.718 1 98.5 100 GLN A CA 1
ATOM 772 C C . GLN A 1 100 ? -3.174 15.211 -0.128 1 98.5 100 GLN A C 1
ATOM 774 O O . GLN A 1 100 ? -3.342 15.18 1.093 1 98.5 100 GLN A O 1
ATOM 779 N N . THR A 1 101 ? -4.121 15.211 -1.022 1 98.38 101 THR A N 1
ATOM 780 C CA . THR A 1 101 ? -5.508 15.203 -0.569 1 98.38 101 THR A CA 1
ATOM 781 C C . THR A 1 101 ? -5.863 13.852 0.052 1 98.38 101 THR A C 1
ATOM 783 O O . THR A 1 101 ? -5.469 12.805 -0.461 1 98.38 101 THR A O 1
ATOM 786 N N . PHE A 1 102 ? -6.684 13.891 1.07 1 98.75 102 PHE A N 1
ATOM 787 C CA . PHE A 1 102 ? -7.16 12.703 1.779 1 98.75 102 PHE A CA 1
ATOM 788 C C . PHE A 1 102 ? -8.562 12.938 2.332 1 98.75 102 PHE A C 1
ATOM 790 O O . PHE A 1 102 ? -8.883 14.031 2.795 1 98.75 102 PHE A O 1
ATOM 797 N N . THR A 1 103 ? -9.344 11.914 2.352 1 98.88 103 THR A N 1
ATOM 798 C CA . THR A 1 103 ? -10.719 12.078 2.814 1 98.88 103 THR A CA 1
ATOM 799 C C . THR A 1 103 ? -11.023 11.102 3.947 1 98.88 103 THR A C 1
ATOM 801 O O . THR A 1 103 ? -10.812 9.891 3.812 1 98.88 103 THR A O 1
ATOM 804 N N . TYR A 1 104 ? -11.477 11.609 5.02 1 98.75 104 TYR A N 1
ATOM 805 C CA . TYR A 1 104 ? -12.07 10.773 6.059 1 98.75 104 TYR A CA 1
ATOM 806 C C . TYR A 1 104 ? -13.555 10.547 5.793 1 98.75 104 TYR A C 1
ATOM 808 O O . TYR A 1 104 ? -14.305 11.5 5.59 1 98.75 104 TYR A O 1
ATOM 816 N N . THR A 1 105 ? -13.906 9.359 5.828 1 98.81 105 THR A N 1
ATOM 817 C CA . THR A 1 105 ? -15.305 9.031 5.578 1 98.81 105 THR A CA 1
ATOM 818 C C . THR A 1 105 ? -15.984 8.562 6.859 1 98.81 105 THR A C 1
ATOM 820 O O . THR A 1 105 ? -15.359 7.914 7.703 1 98.81 105 THR A O 1
ATOM 823 N N . PRO A 1 106 ? -17.297 8.867 7.008 1 97.75 106 PRO A N 1
ATOM 824 C CA . PRO A 1 106 ? -18.016 8.359 8.18 1 97.75 106 PRO A CA 1
ATOM 825 C C . PRO A 1 106 ? -18.031 6.836 8.25 1 97.75 106 PRO A C 1
ATOM 827 O O . PRO A 1 106 ? -17.984 6.168 7.211 1 97.75 106 PRO A O 1
ATOM 830 N N . GLN B 1 1 ? 28.031 -9.312 -5.871 1 46.81 1 GLN B N 1
ATOM 831 C CA . GLN B 1 1 ? 27.547 -10.273 -4.887 1 46.81 1 GLN B CA 1
ATOM 832 C C . GLN B 1 1 ? 26.188 -10.82 -5.273 1 46.81 1 GLN B C 1
ATOM 834 O O . GLN B 1 1 ? 25.359 -10.094 -5.836 1 46.81 1 GLN B O 1
ATOM 839 N N . PRO B 1 2 ? 25.984 -12.078 -5.207 1 52.53 2 PRO B N 1
ATOM 840 C CA . PRO B 1 2 ? 24.734 -12.617 -5.766 1 52.53 2 PRO B CA 1
ATOM 841 C C . PRO B 1 2 ? 23.484 -12.07 -5.066 1 52.53 2 PRO B C 1
ATOM 843 O O . PRO B 1 2 ? 23.469 -11.977 -3.836 1 52.53 2 PRO B O 1
ATOM 846 N N . VAL B 1 3 ? 22.688 -11.25 -5.641 1 69.69 3 VAL B N 1
ATOM 847 C CA . VAL B 1 3 ? 21.484 -10.68 -5.062 1 69.69 3 VAL B CA 1
ATOM 848 C C . VAL B 1 3 ? 20.594 -11.789 -4.527 1 69.69 3 VAL B C 1
ATOM 850 O O . VAL B 1 3 ? 20.406 -12.828 -5.18 1 69.69 3 VAL B O 1
ATOM 853 N N . GLY B 1 4 ? 20.234 -11.805 -3.236 1 87.75 4 GLY B N 1
ATOM 854 C CA . GLY B 1 4 ? 19.359 -12.773 -2.596 1 87.75 4 GLY B CA 1
ATOM 855 C C . GLY B 1 4 ? 18.031 -12.945 -3.314 1 87.75 4 GLY B C 1
ATOM 856 O O . GLY B 1 4 ? 17.797 -12.32 -4.355 1 87.75 4 GLY B O 1
ATOM 857 N N . GLN B 1 5 ? 17.375 -13.953 -3.039 1 94.56 5 GLN B N 1
ATOM 858 C CA . GLN B 1 5 ? 16.062 -14.188 -3.617 1 94.56 5 GLN B CA 1
ATOM 859 C C . GLN B 1 5 ? 15.086 -13.086 -3.225 1 94.56 5 GLN B C 1
ATOM 861 O O . GLN B 1 5 ? 15.234 -12.461 -2.174 1 94.56 5 GLN B O 1
ATOM 866 N N . PRO B 1 6 ? 14.133 -12.82 -4.074 1 97 6 PRO B N 1
ATOM 867 C CA . PRO B 1 6 ? 13.125 -11.828 -3.693 1 97 6 PRO B CA 1
ATOM 868 C C . PRO B 1 6 ? 12.375 -12.203 -2.418 1 97 6 PRO B C 1
ATOM 870 O O . PRO B 1 6 ? 12.141 -13.391 -2.162 1 97 6 PRO B O 1
ATOM 873 N N . GLU B 1 7 ? 12.008 -11.203 -1.645 1 97.69 7 GLU B N 1
ATOM 874 C CA . GLU B 1 7 ? 11.266 -11.383 -0.399 1 97.69 7 GLU B CA 1
ATOM 875 C C . GLU B 1 7 ? 10.125 -10.375 -0.283 1 97.69 7 GLU B C 1
ATOM 877 O O . GLU B 1 7 ? 10.328 -9.172 -0.497 1 97.69 7 GLU B O 1
ATOM 882 N N . ILE B 1 8 ? 8.977 -10.898 0.014 1 98 8 ILE B N 1
ATOM 883 C CA . ILE B 1 8 ? 7.84 -10.039 0.304 1 98 8 ILE B CA 1
ATOM 884 C C . ILE B 1 8 ? 7.754 -9.781 1.807 1 98 8 ILE B C 1
ATOM 886 O O . ILE B 1 8 ? 7.621 -10.719 2.596 1 98 8 ILE B O 1
ATOM 890 N N . SER B 1 9 ? 7.832 -8.578 2.145 1 97.38 9 SER B N 1
ATOM 891 C CA . SER B 1 9 ? 7.762 -8.219 3.557 1 97.38 9 SER B CA 1
ATOM 892 C C . SER B 1 9 ? 6.348 -7.812 3.955 1 97.38 9 SER B C 1
ATOM 894 O O . SER B 1 9 ? 5.867 -8.188 5.027 1 97.38 9 SER B O 1
ATOM 896 N N . ARG B 1 10 ? 5.727 -6.969 3.184 1 97.69 10 ARG B N 1
ATOM 897 C CA . ARG B 1 10 ? 4.387 -6.465 3.469 1 97.69 10 ARG B CA 1
ATOM 898 C C . ARG B 1 10 ? 3.637 -6.141 2.18 1 97.69 10 ARG B C 1
ATOM 900 O O . ARG B 1 10 ? 4.238 -5.684 1.206 1 97.69 10 ARG B O 1
ATOM 907 N N . MET B 1 11 ? 2.322 -6.438 2.256 1 98.62 11 MET B N 1
ATOM 908 C CA . MET B 1 11 ? 1.433 -6.07 1.155 1 98.62 11 MET B CA 1
ATOM 909 C C . MET B 1 11 ? 0.29 -5.191 1.648 1 98.62 11 MET B C 1
ATOM 911 O O . MET B 1 11 ? -0.192 -5.359 2.77 1 98.62 11 MET B O 1
ATOM 915 N N . SER B 1 12 ? -0.105 -4.316 0.827 1 98.62 12 SER B N 1
ATOM 916 C CA . SER B 1 12 ? -1.142 -3.373 1.232 1 98.62 12 SER B CA 1
ATOM 917 C C . SER B 1 12 ? -2.5 -4.055 1.346 1 98.62 12 SER B C 1
ATOM 919 O O . SER B 1 12 ? -3.389 -3.568 2.047 1 98.62 12 SER B O 1
ATOM 921 N N . LEU B 1 13 ? -2.709 -5.121 0.603 1 98.12 13 LEU B N 1
ATOM 922 C CA . LEU B 1 13 ? -3.965 -5.867 0.601 1 98.12 13 LEU B CA 1
ATOM 923 C C . LEU B 1 13 ? -3.709 -7.367 0.719 1 98.12 13 LEU B C 1
ATOM 925 O O . LEU B 1 13 ? -2.729 -7.879 0.172 1 98.12 13 LEU B O 1
ATOM 929 N N . SER B 1 14 ? -4.59 -8.031 1.359 1 98.44 14 SER B N 1
ATOM 930 C CA . SER B 1 14 ? -4.547 -9.492 1.4 1 98.44 14 SER B CA 1
ATOM 931 C C . SER B 1 14 ? -5.777 -10.102 0.744 1 98.44 14 SER B C 1
ATOM 933 O O . SER B 1 14 ? -5.926 -11.328 0.705 1 98.44 14 SER B O 1
ATOM 935 N N . GLU B 1 15 ? -6.637 -9.219 0.302 1 98.5 15 GLU B N 1
ATOM 936 C CA . GLU B 1 15 ? -7.844 -9.664 -0.393 1 98.5 15 GLU B CA 1
ATOM 937 C C . GLU B 1 15 ? -8.32 -8.617 -1.396 1 98.5 15 GLU B C 1
ATOM 939 O O . GLU B 1 15 ? -7.973 -7.438 -1.281 1 98.5 15 GLU B O 1
ATOM 944 N N . SER B 1 16 ? -9.047 -9.078 -2.277 1 98.5 16 SER B N 1
ATOM 945 C CA . SER B 1 16 ? -9.656 -8.203 -3.277 1 98.5 16 SER B CA 1
ATOM 946 C C . SER B 1 16 ? -10.812 -8.906 -3.986 1 98.5 16 SER B C 1
ATOM 948 O O . SER B 1 16 ? -10.953 -10.125 -3.9 1 98.5 16 SER B O 1
ATOM 950 N N . SER B 1 17 ? -11.609 -8.102 -4.703 1 98.5 17 SER B N 1
ATOM 951 C CA . SER B 1 17 ? -12.719 -8.641 -5.488 1 98.5 17 SER B CA 1
ATOM 952 C C . SER B 1 17 ? -12.211 -9.547 -6.602 1 98.5 17 SER B C 1
ATOM 954 O O . SER B 1 17 ? -11.148 -9.312 -7.172 1 98.5 17 SER B O 1
ATOM 956 N N . VAL B 1 18 ? -13.055 -10.453 -6.98 1 98.75 18 VAL B N 1
ATOM 957 C CA . VAL B 1 18 ? -12.727 -11.359 -8.07 1 98.75 18 VAL B CA 1
ATOM 958 C C . VAL B 1 18 ? -12.594 -10.578 -9.375 1 98.75 18 VAL B C 1
ATOM 960 O O . VAL B 1 18 ? -11.984 -11.062 -10.336 1 98.75 18 VAL B O 1
ATOM 963 N N . LEU B 1 19 ? -13.125 -9.367 -9.406 1 98.56 19 LEU B N 1
ATOM 964 C CA . LEU B 1 19 ? -13.062 -8.547 -10.609 1 98.56 19 LEU B CA 1
ATOM 965 C C . LEU B 1 19 ? -11.664 -7.965 -10.789 1 98.56 19 LEU B C 1
ATOM 967 O O . LEU B 1 19 ? -11.305 -7.531 -11.891 1 98.56 19 LEU B O 1
ATOM 971 N N . GLY B 1 20 ? -10.844 -7.941 -9.836 1 98.31 20 GLY B N 1
ATOM 972 C CA . GLY B 1 20 ? -9.523 -7.34 -9.906 1 98.31 20 GLY B CA 1
ATOM 973 C C . GLY B 1 20 ? -9.555 -5.84 -10.117 1 98.31 20 GLY B C 1
ATOM 974 O O . GLY B 1 20 ? -10.562 -5.191 -9.82 1 98.31 20 GLY B O 1
ATOM 975 N N . GLY B 1 21 ? -8.336 -5.242 -10.406 1 97.69 21 GLY B N 1
ATOM 976 C CA . GLY B 1 21 ? -8.266 -3.836 -10.773 1 97.69 21 GLY B CA 1
ATOM 977 C C . GLY B 1 21 ? -7.605 -2.977 -9.711 1 97.69 21 GLY B C 1
ATOM 978 O O . GLY B 1 21 ? -7.059 -1.915 -10.016 1 97.69 21 GLY B O 1
ATOM 979 N N . ASP B 1 22 ? -7.641 -3.367 -8.516 1 97.5 22 ASP B N 1
ATOM 980 C CA . ASP B 1 22 ? -7.047 -2.582 -7.441 1 97.5 22 ASP B CA 1
ATOM 981 C C . ASP B 1 22 ? -5.523 -2.557 -7.551 1 97.5 22 ASP B C 1
ATOM 983 O O . ASP B 1 22 ? -4.918 -3.508 -8.047 1 97.5 22 ASP B O 1
ATOM 987 N N . SER B 1 23 ? -4.934 -1.49 -7.059 1 98.5 23 SER B N 1
ATOM 988 C CA . SER B 1 23 ? -3.482 -1.414 -6.945 1 98.5 23 SER B CA 1
ATOM 989 C C . SER B 1 23 ? -2.99 -2.1 -5.676 1 98.5 23 SER B C 1
ATOM 991 O O . SER B 1 23 ? -3.539 -1.882 -4.594 1 98.5 23 SER B O 1
ATOM 993 N N . LEU B 1 24 ? -2.047 -2.932 -5.855 1 98.81 24 LEU B N 1
ATOM 994 C CA . LEU B 1 24 ? -1.412 -3.621 -4.738 1 98.81 24 LEU B CA 1
ATOM 995 C C . LEU B 1 24 ? 0.007 -3.107 -4.516 1 98.81 24 LEU B C 1
ATOM 997 O O . LEU B 1 24 ? 0.848 -3.189 -5.414 1 98.81 24 LEU B O 1
ATOM 1001 N N . PHE B 1 25 ? 0.265 -2.566 -3.326 1 98.88 25 PHE B N 1
ATOM 1002 C CA . PHE B 1 25 ? 1.598 -2.148 -2.906 1 98.88 25 PHE B CA 1
ATOM 1003 C C . PHE B 1 25 ? 2.348 -3.303 -2.256 1 98.88 25 PHE B C 1
ATOM 1005 O O . PHE B 1 25 ? 1.833 -3.945 -1.337 1 98.88 25 PHE B O 1
ATOM 1012 N N . ILE B 1 26 ? 3.537 -3.535 -2.734 1 98.62 26 ILE B N 1
ATOM 1013 C CA . ILE B 1 26 ? 4.352 -4.602 -2.164 1 98.62 26 ILE B CA 1
ATOM 1014 C C . ILE B 1 26 ? 5.699 -4.035 -1.713 1 98.62 26 ILE B C 1
ATOM 1016 O O . ILE B 1 26 ? 6.441 -3.467 -2.518 1 98.62 26 ILE B O 1
ATOM 1020 N N . ILE B 1 27 ? 5.941 -4.129 -0.45 1 98.19 27 ILE B N 1
ATOM 1021 C CA . ILE B 1 27 ? 7.238 -3.801 0.129 1 98.19 27 ILE B CA 1
ATOM 1022 C C . ILE B 1 27 ? 8.047 -5.078 0.333 1 98.19 27 ILE B C 1
ATOM 1024 O O . ILE B 1 27 ? 7.52 -6.094 0.787 1 98.19 27 ILE B O 1
ATOM 1028 N N . GLY B 1 28 ? 9.266 -5.055 -0.098 1 97.44 28 GLY B N 1
ATOM 1029 C CA . GLY B 1 28 ? 10.133 -6.211 0.057 1 97.44 28 GLY B CA 1
ATOM 1030 C C . GLY B 1 28 ? 11.594 -5.91 -0.252 1 97.44 28 GLY B C 1
ATOM 1031 O O . GLY B 1 28 ? 12.07 -4.809 0.014 1 97.44 28 GLY B O 1
ATOM 1032 N N . LYS B 1 29 ? 12.312 -7.043 -0.636 1 95.69 29 LYS B N 1
ATOM 1033 C CA . LYS B 1 29 ? 13.734 -6.934 -0.941 1 95.69 29 LYS B CA 1
ATOM 1034 C C . LYS B 1 29 ? 14.094 -7.73 -2.193 1 95.69 29 LYS B C 1
ATOM 1036 O O . LYS B 1 29 ? 13.398 -8.688 -2.545 1 95.69 29 LYS B O 1
ATOM 1041 N N . ASN B 1 30 ? 15.117 -7.27 -2.811 1 95.19 30 ASN B N 1
ATOM 1042 C CA . ASN B 1 30 ? 15.773 -7.984 -3.898 1 95.19 30 ASN B CA 1
ATOM 1043 C C . ASN B 1 30 ? 14.875 -8.078 -5.129 1 95.19 30 ASN B C 1
ATOM 1045 O O . ASN B 1 30 ? 14.859 -9.102 -5.82 1 95.19 30 ASN B O 1
ATOM 1049 N N . PHE B 1 31 ? 14.109 -7.074 -5.266 1 96.5 31 PHE B N 1
ATOM 1050 C CA . PHE B 1 31 ? 13.406 -6.969 -6.539 1 96.5 31 PHE B CA 1
ATOM 1051 C C . PHE B 1 31 ? 14.328 -6.422 -7.621 1 96.5 31 PHE B C 1
ATOM 1053 O O . PHE B 1 31 ? 14.984 -5.398 -7.422 1 96.5 31 PHE B O 1
ATOM 1060 N N . LYS B 1 32 ? 14.398 -7.113 -8.719 1 92.56 32 LYS B N 1
ATOM 1061 C CA . LYS B 1 32 ? 15.234 -6.664 -9.828 1 92.56 32 LYS B CA 1
ATOM 1062 C C . LYS B 1 32 ? 14.383 -6.238 -11.023 1 92.56 32 LYS B C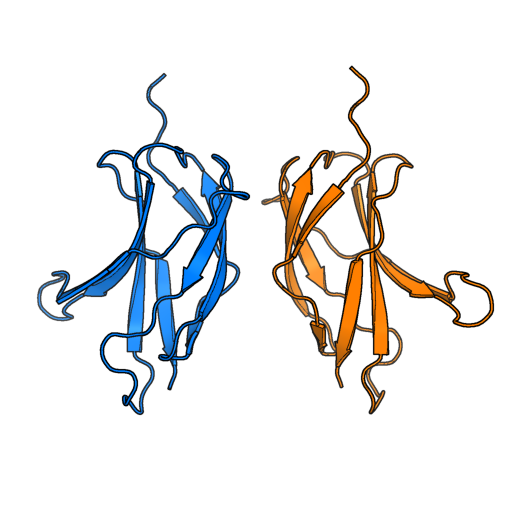 1
ATOM 1064 O O . LYS B 1 32 ? 13.391 -6.895 -11.352 1 92.56 32 LYS B O 1
ATOM 1069 N N . ASN B 1 33 ? 14.75 -5.164 -11.555 1 83.06 33 ASN B N 1
ATOM 1070 C CA . ASN B 1 33 ? 13.977 -4.613 -12.664 1 83.06 33 ASN B CA 1
ATOM 1071 C C . ASN B 1 33 ? 13.867 -5.602 -13.82 1 83.06 33 ASN B C 1
ATOM 1073 O O . ASN B 1 33 ? 12.797 -5.75 -14.414 1 83.06 33 ASN B O 1
ATOM 1077 N N . LYS B 1 34 ? 14.969 -6.336 -14.016 1 83.5 34 LYS B N 1
ATOM 1078 C CA . LYS B 1 34 ? 14.906 -7.281 -15.125 1 83.5 34 LYS B CA 1
ATOM 1079 C C . LYS B 1 34 ? 14.453 -8.664 -14.648 1 83.5 34 LYS B C 1
ATOM 1081 O O . LYS B 1 34 ? 15.047 -9.227 -13.727 1 83.5 34 LYS B O 1
ATOM 1086 N N . GLY B 1 35 ? 13.289 -9.031 -15.203 1 89.31 35 GLY B N 1
ATOM 1087 C CA . GLY B 1 35 ? 12.859 -10.406 -15 1 89.31 35 GLY B CA 1
ATOM 1088 C C . GLY B 1 35 ? 11.969 -10.578 -13.789 1 89.31 35 GLY B C 1
ATOM 1089 O O . GLY B 1 35 ? 11.766 -11.703 -13.312 1 89.31 35 GLY B O 1
ATOM 1090 N N . THR B 1 36 ? 11.508 -9.547 -13.109 1 95.75 36 THR B N 1
ATOM 1091 C CA . THR B 1 36 ? 10.625 -9.664 -11.953 1 95.75 36 THR B CA 1
ATOM 1092 C C . THR B 1 36 ? 9.172 -9.82 -12.398 1 95.75 36 THR B C 1
ATOM 1094 O O . THR B 1 36 ? 8.703 -9.078 -13.266 1 95.75 36 THR B O 1
ATOM 1097 N N . SER B 1 37 ? 8.508 -10.812 -11.914 1 97.56 37 SER B N 1
ATOM 1098 C CA . SER B 1 37 ? 7.086 -11.039 -12.141 1 97.56 37 SER B CA 1
ATOM 1099 C C . SER B 1 37 ? 6.336 -11.242 -10.828 1 97.56 37 SER B C 1
ATOM 1101 O O . SER B 1 37 ? 6.836 -11.898 -9.914 1 97.56 37 SER B O 1
ATOM 1103 N N . VAL B 1 38 ? 5.199 -10.594 -10.758 1 98.62 38 VAL B N 1
ATOM 1104 C CA . VAL B 1 38 ? 4.273 -10.867 -9.664 1 98.62 38 VAL B CA 1
ATOM 1105 C C . VAL B 1 38 ? 3.225 -11.883 -10.109 1 98.62 38 VAL B C 1
ATOM 1107 O O . VAL B 1 38 ? 2.432 -11.602 -11.016 1 98.62 38 VAL B O 1
ATOM 1110 N N . LEU B 1 39 ? 3.236 -12.969 -9.469 1 98.62 39 LEU B N 1
ATOM 1111 C CA . LEU B 1 39 ? 2.365 -14.062 -9.898 1 98.62 39 LEU B CA 1
ATOM 1112 C C . LEU B 1 39 ? 1.246 -14.289 -8.883 1 98.62 39 LEU B C 1
ATOM 1114 O O . LEU B 1 39 ? 1.502 -14.414 -7.688 1 98.62 39 LEU B O 1
ATOM 1118 N N . PHE B 1 40 ? 0.055 -14.258 -9.383 1 98.81 40 PHE B N 1
ATOM 1119 C CA . PHE B 1 40 ? -1.097 -14.766 -8.641 1 98.81 40 PHE B CA 1
ATOM 1120 C C . PHE B 1 40 ? -1.406 -16.203 -9.039 1 98.81 40 PHE B C 1
ATOM 1122 O O . PHE B 1 40 ? -1.589 -16.5 -10.219 1 98.81 40 PHE B O 1
ATOM 1129 N N . GLN B 1 41 ? -1.526 -17.016 -7.98 1 98.25 41 GLN B N 1
ATOM 1130 C CA . GLN B 1 41 ? -1.651 -18.422 -8.367 1 98.25 41 GLN B CA 1
ATOM 1131 C C . GLN B 1 41 ? -2.557 -19.172 -7.395 1 98.25 41 GLN B C 1
ATOM 1133 O O . GLN B 1 41 ? -2.758 -18.75 -6.258 1 98.25 41 GLN B O 1
ATOM 1138 N N . LYS B 1 42 ? -3.105 -20.266 -7.883 1 97.12 42 LYS B N 1
ATOM 1139 C CA . LYS B 1 42 ? -3.895 -21.203 -7.082 1 97.12 42 LYS B CA 1
ATOM 1140 C C . LYS B 1 42 ? -3.289 -22.594 -7.105 1 97.12 42 LYS B C 1
ATOM 1142 O O . LYS B 1 42 ? -2.943 -23.109 -8.172 1 97.12 42 LYS B O 1
ATOM 1147 N N . LEU B 1 43 ? -3.209 -23.125 -5.918 1 94.12 43 LEU B N 1
ATOM 1148 C CA . LEU B 1 43 ? -2.697 -24.5 -5.816 1 94.12 43 LEU B CA 1
ATOM 1149 C C . LEU B 1 43 ? -3.84 -25.5 -5.676 1 94.12 43 LEU B C 1
ATOM 1151 O O . LEU B 1 43 ? -4.859 -25.188 -5.051 1 94.12 43 LEU B O 1
ATOM 1155 N N . ASP B 1 44 ? -3.607 -26.609 -6.297 1 89.94 44 ASP B N 1
ATOM 1156 C CA . ASP B 1 44 ? -4.52 -27.719 -6.047 1 89.94 44 ASP B CA 1
ATOM 1157 C C . ASP B 1 44 ? -4.355 -28.25 -4.625 1 89.94 44 ASP B C 1
ATOM 1159 O O . ASP B 1 44 ? -3.238 -28.531 -4.188 1 89.94 44 ASP B O 1
ATOM 1163 N N . SER B 1 45 ? -5.383 -28.344 -3.902 1 80.75 45 SER B N 1
ATOM 1164 C CA . SER B 1 45 ? -5.348 -28.766 -2.506 1 80.75 45 SER B CA 1
ATOM 1165 C C . SER B 1 45 ? -4.734 -30.156 -2.367 1 80.75 45 SER B C 1
ATOM 1167 O O . SER B 1 45 ? -4.078 -30.453 -1.367 1 80.75 45 SER B O 1
ATOM 1169 N N . SER B 1 46 ? -4.871 -31.016 -3.328 1 83.62 46 SER B N 1
ATOM 1170 C CA . SER B 1 46 ? -4.469 -32.406 -3.23 1 83.62 46 SER B CA 1
ATOM 1171 C C . SER B 1 46 ? -3.016 -32.594 -3.648 1 83.62 46 SER B C 1
ATOM 1173 O O . SER B 1 46 ? -2.297 -33.406 -3.059 1 83.62 46 SER B O 1
ATOM 1175 N N . GLU B 1 47 ? -2.443 -31.766 -4.637 1 79.31 47 GLU B N 1
ATOM 1176 C CA . GLU B 1 47 ? -1.144 -32.062 -5.23 1 79.31 47 GLU B CA 1
ATOM 1177 C C . GLU B 1 47 ? -0.17 -30.906 -5.043 1 79.31 47 GLU B C 1
ATOM 1179 O O . GLU B 1 47 ? 1.007 -31.016 -5.395 1 79.31 47 GLU B O 1
ATOM 1184 N N . GLU B 1 48 ? -0.563 -29.969 -4.453 1 81.25 48 GLU B N 1
ATOM 1185 C CA . GLU B 1 48 ? 0.268 -28.781 -4.293 1 81.25 48 GLU B CA 1
ATOM 1186 C C . GLU B 1 48 ? 0.828 -28.312 -5.633 1 81.25 48 GLU B C 1
ATOM 1188 O O . GLU B 1 48 ? 2.008 -27.969 -5.734 1 81.25 48 GLU B O 1
ATOM 1193 N N . CYS B 1 49 ? 0.074 -28.594 -6.688 1 90.5 49 CYS B N 1
ATOM 1194 C CA . CYS B 1 49 ? 0.444 -28.109 -8.008 1 90.5 49 CYS B CA 1
ATOM 1195 C C . CYS B 1 49 ? -0.348 -26.844 -8.359 1 90.5 49 CYS B C 1
ATOM 1197 O O . CYS B 1 49 ? -1.505 -26.703 -7.965 1 90.5 49 CYS B O 1
ATOM 1199 N N . VAL B 1 50 ? 0.321 -26.016 -9.102 1 93.44 50 VAL B N 1
ATOM 1200 C CA . VAL B 1 50 ? -0.313 -24.781 -9.547 1 93.44 50 VAL B CA 1
ATOM 1201 C C . VAL B 1 50 ? -1.343 -25.078 -10.633 1 93.44 50 VAL B C 1
ATOM 1203 O O . VAL B 1 50 ? -1.006 -25.641 -11.672 1 93.44 50 VAL B O 1
ATOM 1206 N N . VAL B 1 51 ? -2.596 -24.719 -10.406 1 95.75 51 VAL B N 1
ATOM 1207 C CA . VAL B 1 51 ? -3.664 -25.031 -11.352 1 95.75 51 VAL B CA 1
ATOM 1208 C C . VAL B 1 51 ? -4.125 -23.75 -12.039 1 95.75 51 VAL B C 1
ATOM 1210 O O . VAL B 1 51 ? -4.816 -23.797 -13.062 1 95.75 51 VAL B O 1
ATOM 1213 N N . TRP B 1 52 ? -3.793 -22.688 -11.539 1 97.69 52 TRP B N 1
ATOM 1214 C CA . TRP B 1 52 ? -4.066 -21.375 -12.125 1 97.69 52 TRP B CA 1
ATOM 1215 C C . TRP B 1 52 ? -2.973 -20.391 -11.766 1 97.69 52 TRP B C 1
ATOM 1217 O O . TRP B 1 52 ? -2.492 -20.359 -10.633 1 97.69 52 TRP B O 1
ATOM 1227 N N . GLN B 1 53 ? -2.527 -19.641 -12.75 1 98 53 GLN B N 1
ATOM 1228 C CA . GLN B 1 53 ? -1.527 -18.594 -12.508 1 98 53 GLN B CA 1
ATOM 1229 C C . GLN B 1 53 ? -1.677 -17.438 -13.492 1 98 53 GLN B C 1
ATOM 1231 O O . GLN B 1 53 ? -1.897 -17.672 -14.688 1 98 53 GLN B O 1
ATOM 1236 N N . VAL B 1 54 ? -1.54 -16.281 -13.047 1 98.38 54 VAL B N 1
ATOM 1237 C CA . VAL B 1 54 ? -1.578 -15.078 -13.883 1 98.38 54 VAL B CA 1
ATOM 1238 C C . VAL B 1 54 ? -0.54 -14.07 -13.391 1 98.38 54 VAL B C 1
ATOM 1240 O O . VAL B 1 54 ? -0.352 -13.906 -12.188 1 98.38 54 VAL B O 1
ATOM 1243 N N . GLU B 1 55 ? 0.153 -13.508 -14.305 1 98.06 55 GLU B N 1
ATOM 1244 C CA . GLU B 1 55 ? 1.119 -12.461 -13.992 1 98.06 55 GLU B CA 1
ATOM 1245 C C . GLU B 1 55 ? 0.444 -11.094 -13.914 1 98.06 55 GLU B C 1
ATOM 1247 O O . GLU B 1 55 ? -0.289 -10.703 -14.828 1 98.06 55 GLU B O 1
ATOM 1252 N N . ALA B 1 56 ? 0.678 -10.422 -12.883 1 98.56 56 ALA B N 1
ATOM 1253 C CA . ALA B 1 56 ? 0.11 -9.094 -12.703 1 98.56 56 ALA B CA 1
ATOM 1254 C C . ALA B 1 56 ? 0.907 -8.047 -13.477 1 98.56 56 ALA B C 1
ATOM 1256 O O . ALA B 1 56 ? 2.107 -8.211 -13.703 1 98.56 56 ALA B O 1
ATOM 1257 N N . ASP B 1 57 ? 0.251 -6.988 -13.844 1 98 57 ASP B N 1
ATOM 1258 C CA . ASP B 1 57 ? 0.914 -5.84 -14.453 1 98 57 ASP B CA 1
ATOM 1259 C C . ASP B 1 57 ? 1.596 -4.977 -13.398 1 98 57 ASP B C 1
ATOM 1261 O O . ASP B 1 57 ? 0.937 -4.453 -12.492 1 98 57 ASP B O 1
ATOM 1265 N N . ILE B 1 58 ? 2.861 -4.844 -13.555 1 97.88 58 ILE B N 1
ATOM 1266 C CA . ILE B 1 58 ? 3.625 -4.008 -12.633 1 97.88 58 ILE B CA 1
ATOM 1267 C C . ILE B 1 58 ? 3.654 -2.57 -13.141 1 97.88 58 ILE B C 1
ATOM 1269 O O . ILE B 1 58 ? 3.904 -2.33 -14.328 1 97.88 58 ILE B O 1
ATOM 1273 N N . GLU B 1 59 ? 3.385 -1.608 -12.25 1 97.12 59 GLU B N 1
ATOM 1274 C CA . GLU B 1 59 ? 3.543 -0.197 -12.594 1 97.12 59 GLU B CA 1
ATOM 1275 C C . GLU B 1 59 ? 5.012 0.213 -12.586 1 97.12 59 GLU B C 1
ATOM 1277 O O . GLU B 1 59 ? 5.547 0.606 -11.547 1 97.12 59 GLU B O 1
ATOM 1282 N N . GLN B 1 60 ? 5.582 0.25 -13.703 1 96.19 60 GLN B N 1
ATOM 1283 C CA . GLN B 1 60 ? 7.027 0.35 -13.867 1 96.19 60 GLN B CA 1
ATOM 1284 C C . GLN B 1 60 ? 7.559 1.663 -13.297 1 96.19 60 GLN B C 1
ATOM 1286 O O . GLN B 1 60 ? 8.688 1.726 -12.812 1 96.19 60 GLN B O 1
ATOM 1291 N N . GLU B 1 61 ? 6.766 2.621 -13.273 1 95.06 61 GLU B N 1
ATOM 1292 C CA . GLU B 1 61 ? 7.16 3.939 -12.781 1 95.06 61 GLU B CA 1
ATOM 1293 C C . GLU B 1 61 ? 7.516 3.896 -11.297 1 95.06 61 GLU B C 1
ATOM 1295 O O . GLU B 1 61 ? 8.297 4.719 -10.82 1 95.06 61 GLU B O 1
ATOM 1300 N N . PHE B 1 62 ? 7.004 2.961 -10.594 1 96.25 62 PHE B N 1
ATOM 1301 C CA . PHE B 1 62 ? 7.18 2.918 -9.148 1 96.25 62 PHE B CA 1
ATOM 1302 C C . PHE B 1 62 ? 8.008 1.701 -8.742 1 96.25 62 PHE B C 1
ATOM 1304 O O . PHE B 1 62 ? 8.047 1.343 -7.562 1 96.25 62 PHE B O 1
ATOM 1311 N N . PHE B 1 63 ? 8.633 1.091 -9.68 1 96.75 63 PHE B N 1
ATOM 1312 C CA . PHE B 1 63 ? 9.414 -0.111 -9.398 1 96.75 63 PHE B CA 1
ATOM 1313 C C . PHE B 1 63 ? 10.758 0.245 -8.773 1 96.75 63 PHE B C 1
ATOM 1315 O O . PHE B 1 63 ? 11.508 1.058 -9.32 1 96.75 63 PHE B O 1
ATOM 1322 N N . GLN B 1 64 ? 11.086 -0.341 -7.637 1 96.06 64 GLN B N 1
ATOM 1323 C CA . GLN B 1 64 ? 12.375 -0.257 -6.953 1 96.06 64 GLN B CA 1
ATOM 1324 C C . GLN B 1 64 ? 12.781 -1.609 -6.375 1 96.06 64 GLN B C 1
ATOM 1326 O O . GLN B 1 64 ? 11.945 -2.502 -6.223 1 96.06 64 GLN B O 1
ATOM 1331 N N . PRO B 1 65 ? 13.961 -1.771 -6.145 1 95.25 65 PRO B N 1
ATOM 1332 C CA . PRO B 1 65 ? 14.414 -3.039 -5.57 1 95.25 65 PRO B CA 1
ATOM 1333 C C . PRO B 1 65 ? 13.75 -3.359 -4.234 1 95.25 65 PRO B C 1
ATOM 1335 O O . PRO B 1 65 ? 13.781 -4.508 -3.785 1 95.25 65 PRO B O 1
ATOM 1338 N N . THR B 1 66 ? 13.133 -2.289 -3.588 1 96.44 66 THR B N 1
ATOM 1339 C CA . THR B 1 66 ? 12.594 -2.486 -2.248 1 96.44 66 THR B CA 1
ATOM 1340 C C . THR B 1 66 ? 11.062 -2.422 -2.264 1 96.44 66 THR B C 1
ATOM 1342 O O . THR B 1 66 ? 10.414 -2.697 -1.254 1 96.44 66 THR B O 1
ATOM 1345 N N . HIS B 1 67 ? 10.508 -2.018 -3.395 1 98.25 67 HIS B N 1
ATOM 1346 C CA . HIS B 1 67 ? 9.047 -1.954 -3.473 1 98.25 67 HIS B CA 1
ATOM 1347 C C . HIS B 1 67 ? 8.57 -1.948 -4.922 1 98.25 67 HIS B C 1
ATOM 1349 O O . HIS B 1 67 ? 9.32 -1.567 -5.824 1 98.25 67 HIS B O 1
ATOM 1355 N N . LEU B 1 68 ? 7.398 -2.346 -5.125 1 98.06 68 LEU B N 1
ATOM 1356 C CA . LEU B 1 68 ? 6.723 -2.248 -6.414 1 98.06 68 LEU B CA 1
ATOM 1357 C C . LEU B 1 68 ? 5.211 -2.133 -6.227 1 98.06 68 LEU B C 1
ATOM 1359 O O . LEU B 1 68 ? 4.695 -2.379 -5.133 1 98.06 68 LEU B O 1
ATOM 1363 N N . ILE B 1 69 ? 4.512 -1.688 -7.215 1 98.69 69 ILE B N 1
ATOM 1364 C CA . ILE B 1 69 ? 3.055 -1.648 -7.293 1 98.69 69 ILE B CA 1
ATOM 1365 C C . ILE B 1 69 ? 2.58 -2.447 -8.5 1 98.69 69 ILE B C 1
ATOM 1367 O O . ILE B 1 69 ? 3.16 -2.346 -9.586 1 98.69 69 ILE B O 1
ATOM 1371 N N . CYS B 1 70 ? 1.559 -3.205 -8.32 1 98.69 70 CYS B N 1
ATOM 1372 C CA . CYS B 1 70 ? 0.984 -3.928 -9.453 1 98.69 70 CYS B CA 1
ATOM 1373 C C . CYS B 1 70 ? -0.538 -3.867 -9.422 1 98.69 70 CYS B C 1
ATOM 1375 O O . CYS B 1 70 ? -1.129 -3.506 -8.406 1 98.69 70 CYS B O 1
ATOM 1377 N N . LYS B 1 71 ? -1.134 -4.16 -10.508 1 98.81 71 LYS B N 1
ATOM 1378 C CA . LYS B 1 71 ? -2.588 -4.266 -10.609 1 98.81 71 LYS B CA 1
ATOM 1379 C C . LYS B 1 71 ? -3.055 -5.695 -10.359 1 98.81 71 LYS B C 1
ATOM 1381 O O . LYS B 1 71 ? -2.568 -6.633 -11 1 98.81 71 LYS B O 1
ATOM 1386 N N . ILE B 1 72 ? -3.928 -5.855 -9.398 1 98.81 72 ILE B N 1
ATOM 1387 C CA . ILE B 1 72 ? -4.445 -7.188 -9.086 1 98.81 72 ILE B CA 1
ATOM 1388 C C . ILE B 1 72 ? -5.266 -7.711 -10.266 1 98.81 72 ILE B C 1
ATOM 1390 O O . ILE B 1 72 ? -6.246 -7.086 -10.664 1 98.81 72 ILE B O 1
ATOM 1394 N N . PRO B 1 73 ? -4.91 -8.797 -10.836 1 98.88 73 PRO B N 1
ATOM 1395 C CA . PRO B 1 73 ? -5.684 -9.352 -11.953 1 98.88 73 PRO B CA 1
ATOM 1396 C C . PRO B 1 73 ? -7.027 -9.93 -11.508 1 98.88 73 PRO B C 1
ATOM 1398 O O . PRO B 1 73 ? -7.203 -10.242 -10.328 1 98.88 73 PRO B O 1
ATOM 1401 N N . PRO B 1 74 ? -7.98 -9.992 -12.406 1 98.81 74 PRO B N 1
ATOM 1402 C CA . PRO B 1 74 ? -9.211 -10.711 -12.055 1 98.81 74 PRO B CA 1
ATOM 1403 C C . PRO B 1 74 ? -8.969 -12.188 -11.766 1 98.81 74 PRO B C 1
ATOM 1405 O O . PRO B 1 74 ? -8.008 -12.773 -12.273 1 98.81 74 PRO B O 1
ATOM 1408 N N . TYR B 1 75 ? -9.789 -12.719 -10.945 1 98.62 75 TYR B N 1
ATOM 1409 C CA . TYR B 1 75 ? -9.742 -14.156 -10.711 1 98.62 75 TYR B CA 1
ATOM 1410 C C . TYR B 1 75 ? -10.203 -14.93 -11.945 1 98.62 75 TYR B C 1
ATOM 1412 O O . TYR B 1 75 ? -10.875 -14.375 -12.812 1 98.62 75 TYR B O 1
ATOM 1420 N N . GLN B 1 76 ? -9.828 -16.141 -11.977 1 98 76 GLN B N 1
ATOM 1421 C CA . GLN B 1 76 ? -10.125 -16.984 -13.133 1 98 76 GLN B CA 1
ATOM 1422 C C . GLN B 1 76 ? -11.625 -17.062 -13.383 1 98 76 GLN B C 1
ATOM 1424 O O . GLN B 1 76 ? -12.07 -17.047 -14.531 1 98 76 GLN B O 1
ATOM 1429 N N . ASP B 1 77 ? -12.43 -17.234 -12.383 1 97.81 77 ASP B N 1
ATOM 1430 C CA . ASP B 1 77 ? -13.891 -17.266 -12.438 1 97.81 77 ASP B CA 1
ATOM 1431 C C . ASP B 1 77 ? -14.5 -16.141 -11.609 1 97.81 77 ASP B C 1
ATOM 1433 O O . ASP B 1 77 ? -14.586 -16.234 -10.383 1 97.81 77 ASP B O 1
ATOM 1437 N N . THR B 1 78 ? -14.953 -15.094 -12.266 1 97.75 78 THR B N 1
ATOM 1438 C CA . THR B 1 78 ? -15.422 -13.891 -11.586 1 97.75 78 THR B CA 1
ATOM 1439 C C . THR B 1 78 ? -16.875 -14.055 -11.141 1 97.75 78 THR B C 1
ATOM 1441 O O . THR B 1 78 ? -17.453 -13.148 -10.547 1 97.75 78 THR B O 1
ATOM 1444 N N . THR B 1 79 ? -17.453 -15.219 -11.367 1 97.94 79 THR B N 1
ATOM 1445 C CA . THR B 1 79 ? -18.859 -15.453 -11.023 1 97.94 79 THR B CA 1
ATOM 1446 C C . THR B 1 79 ? -18.969 -16.266 -9.734 1 97.94 79 THR B C 1
ATOM 1448 O O . THR B 1 79 ? -20.078 -16.594 -9.305 1 97.94 79 THR B O 1
ATOM 1451 N N . VAL B 1 80 ? -17.875 -16.562 -9.133 1 97.56 80 VAL B N 1
ATOM 1452 C CA . VAL B 1 80 ? -17.859 -17.359 -7.922 1 97.56 80 VAL B CA 1
ATOM 1453 C C . VAL B 1 80 ? -18.672 -16.672 -6.832 1 97.56 80 VAL B C 1
ATOM 1455 O O . VAL B 1 80 ? -18.703 -15.438 -6.766 1 97.56 80 VAL B O 1
ATOM 1458 N N . GLU B 1 81 ? -19.219 -17.406 -5.891 1 97.81 81 GLU B N 1
ATOM 1459 C CA . GLU B 1 81 ? -20.047 -16.859 -4.828 1 97.81 81 GLU B CA 1
ATOM 1460 C C . GLU B 1 81 ? -19.359 -16.984 -3.469 1 97.81 81 GLU B C 1
ATOM 1462 O O . GLU B 1 81 ? -19.875 -16.484 -2.465 1 97.81 81 GLU B O 1
ATOM 1467 N N . GLN B 1 82 ? -18.281 -17.734 -3.377 1 98.19 82 GLN B N 1
ATOM 1468 C CA . GLN B 1 82 ? -17.516 -17.906 -2.146 1 98.19 82 GLN B CA 1
ATOM 1469 C C . GLN B 1 82 ? -16.094 -17.391 -2.311 1 98.19 82 GLN B C 1
ATOM 1471 O O . GLN B 1 82 ? -15.547 -17.375 -3.418 1 98.19 82 GLN B O 1
ATOM 1476 N N . PRO B 1 83 ? -15.508 -16.938 -1.216 1 98.5 83 PRO B N 1
ATOM 1477 C CA . PRO B 1 83 ? -14.102 -16.516 -1.307 1 98.5 83 PRO B CA 1
ATOM 1478 C C . PRO B 1 83 ? -13.195 -17.625 -1.85 1 98.5 83 PRO B C 1
ATOM 1480 O O . PRO B 1 83 ? -13.414 -18.797 -1.564 1 98.5 83 PRO B O 1
ATOM 1483 N N . GLN B 1 84 ? -12.258 -17.281 -2.664 1 97.94 84 GLN B N 1
ATOM 1484 C CA . GLN B 1 84 ? -11.297 -18.203 -3.26 1 97.94 84 GLN B CA 1
ATOM 1485 C C . GLN B 1 84 ? -9.883 -17.922 -2.75 1 97.94 84 GLN B C 1
ATOM 1487 O O . GLN B 1 84 ? -9.391 -16.797 -2.848 1 97.94 84 GLN B O 1
ATOM 1492 N N . LEU B 1 85 ? -9.258 -18.906 -2.225 1 97.06 85 LEU B N 1
ATOM 1493 C CA . LEU B 1 85 ? -7.883 -18.781 -1.739 1 97.06 85 LEU B CA 1
ATOM 1494 C C . LEU B 1 85 ? -6.891 -18.859 -2.891 1 97.06 85 LEU B C 1
ATOM 1496 O O . LEU B 1 85 ? -7.023 -19.719 -3.775 1 97.06 85 LEU B O 1
ATOM 1500 N N . ALA B 1 86 ? -5.977 -17.984 -2.881 1 98.06 86 ALA B N 1
ATOM 1501 C CA . ALA B 1 86 ? -4.852 -17.953 -3.814 1 98.06 86 ALA B CA 1
ATOM 1502 C C . ALA B 1 86 ? -3.555 -17.594 -3.098 1 98.06 86 ALA B C 1
ATOM 1504 O O . ALA B 1 86 ? -3.516 -17.531 -1.867 1 98.06 86 ALA B O 1
ATOM 1505 N N . GLN B 1 87 ? -2.518 -17.469 -3.891 1 98.25 87 GLN B N 1
ATOM 1506 C CA . GLN B 1 87 ? -1.227 -17.031 -3.363 1 98.25 87 GLN B CA 1
ATOM 1507 C C . GLN B 1 87 ? -0.565 -16.016 -4.289 1 98.25 87 GLN B C 1
ATOM 1509 O O . GLN B 1 87 ? -0.853 -15.984 -5.484 1 98.25 87 GLN B O 1
ATOM 1514 N N . ILE B 1 88 ? 0.245 -15.219 -3.717 1 98.81 88 ILE B N 1
ATOM 1515 C CA . ILE B 1 88 ? 1.101 -14.305 -4.469 1 98.81 88 ILE B CA 1
ATOM 1516 C C . ILE B 1 88 ? 2.559 -14.742 -4.34 1 98.81 88 ILE B C 1
ATOM 1518 O O . ILE B 1 88 ? 3.029 -15.031 -3.238 1 98.81 88 ILE B O 1
ATOM 1522 N N . VAL B 1 89 ? 3.266 -14.828 -5.426 1 98.31 89 VAL B N 1
ATOM 1523 C CA . VAL B 1 89 ? 4.688 -15.148 -5.48 1 98.31 89 VAL B CA 1
ATOM 1524 C C . VAL B 1 89 ? 5.406 -14.164 -6.398 1 98.31 89 VAL B C 1
ATOM 1526 O O . VAL B 1 89 ? 4.895 -13.812 -7.469 1 98.31 89 VAL B O 1
ATOM 1529 N N . ILE B 1 90 ? 6.508 -13.727 -5.957 1 98.31 90 ILE B N 1
ATOM 1530 C CA . ILE B 1 90 ? 7.34 -12.898 -6.824 1 98.31 90 ILE B CA 1
ATOM 1531 C C . ILE B 1 90 ? 8.477 -13.742 -7.398 1 98.31 90 ILE B C 1
ATOM 1533 O O . ILE B 1 90 ? 9.188 -14.422 -6.66 1 98.31 90 ILE B O 1
ATOM 1537 N N . SER B 1 91 ? 8.57 -13.688 -8.602 1 96.75 91 SER B N 1
ATOM 1538 C CA . SER B 1 91 ? 9.656 -14.367 -9.305 1 96.75 91 SER B CA 1
ATOM 1539 C C . SER B 1 91 ? 10.656 -13.375 -9.867 1 96.75 91 SER B C 1
ATOM 1541 O O . SER B 1 91 ? 10.281 -12.406 -10.531 1 96.75 91 SER B O 1
ATOM 1543 N N . CYS B 1 92 ? 11.906 -13.562 -9.547 1 93.5 92 CYS B N 1
ATOM 1544 C CA . CYS B 1 92 ? 12.984 -12.727 -10.047 1 93.5 92 CYS B CA 1
ATOM 1545 C C . CYS B 1 92 ? 14.102 -13.57 -10.641 1 93.5 92 CYS B C 1
ATOM 1547 O O . CYS B 1 92 ? 14.867 -14.211 -9.914 1 93.5 92 CYS B O 1
ATOM 1549 N N . ALA B 1 93 ? 14.289 -13.477 -12 1 87.06 93 ALA B N 1
ATOM 1550 C CA . ALA B 1 93 ? 15.352 -14.18 -12.711 1 87.06 93 ALA B CA 1
ATOM 1551 C C . ALA B 1 93 ? 15.438 -15.641 -12.266 1 87.06 93 ALA B C 1
ATOM 1553 O O . ALA B 1 93 ? 16.531 -16.125 -11.945 1 87.06 93 ALA B O 1
ATOM 1554 N N . GLY B 1 94 ? 14.297 -16.281 -12.125 1 86.81 94 GLY B N 1
ATOM 1555 C CA . GLY B 1 94 ? 14.281 -17.703 -11.828 1 86.81 94 GLY B CA 1
ATOM 1556 C C . GLY B 1 94 ? 14.164 -18.016 -10.344 1 86.81 94 GLY B C 1
ATOM 1557 O O . GLY B 1 94 ? 13.93 -19.156 -9.953 1 86.81 94 GLY B O 1
ATOM 1558 N N . LYS B 1 95 ? 14.477 -17.094 -9.516 1 93.62 95 LYS B N 1
ATOM 1559 C CA . LYS B 1 95 ? 14.281 -17.25 -8.078 1 93.62 95 LYS B CA 1
ATOM 1560 C C . LYS B 1 95 ? 12.883 -16.797 -7.656 1 93.62 95 LYS B C 1
ATOM 1562 O O . LYS B 1 95 ? 12.352 -15.82 -8.195 1 93.62 95 LYS B O 1
ATOM 1567 N N . ARG B 1 96 ? 12.312 -17.438 -6.586 1 95.75 96 ARG B N 1
ATOM 1568 C CA . ARG B 1 96 ? 10.953 -17.141 -6.16 1 95.75 96 ARG B CA 1
ATOM 1569 C C . ARG B 1 96 ? 10.914 -16.734 -4.688 1 95.75 96 ARG B C 1
ATOM 1571 O O . ARG B 1 96 ? 11.672 -17.266 -3.875 1 95.75 96 ARG B O 1
ATOM 1578 N N . SER B 1 97 ? 10.07 -15.898 -4.426 1 97.88 97 SER B N 1
ATOM 1579 C CA . SER B 1 97 ? 9.781 -15.578 -3.035 1 97.88 97 SER B CA 1
ATOM 1580 C C . SER B 1 97 ? 8.938 -16.672 -2.377 1 97.88 97 SER B C 1
ATOM 1582 O O . SER B 1 97 ? 8.383 -17.531 -3.061 1 97.88 97 SER B O 1
ATOM 1584 N N . ASP B 1 98 ? 8.883 -16.656 -0.989 1 97.38 98 ASP B N 1
ATOM 1585 C CA . ASP B 1 98 ? 7.855 -17.438 -0.303 1 97.38 98 ASP B CA 1
ATOM 1586 C C . ASP B 1 98 ? 6.457 -16.984 -0.708 1 97.38 98 ASP B C 1
ATOM 1588 O O . ASP B 1 98 ? 6.211 -15.789 -0.875 1 97.38 98 ASP B O 1
ATOM 1592 N N . PRO B 1 99 ? 5.559 -17.922 -0.851 1 97.5 99 PRO B N 1
ATOM 1593 C CA . PRO B 1 99 ? 4.184 -17.547 -1.201 1 97.5 99 PRO B CA 1
ATOM 1594 C C . PRO B 1 99 ? 3.486 -16.766 -0.094 1 97.5 99 PRO B C 1
ATOM 1596 O O . PRO B 1 99 ? 3.686 -17.047 1.09 1 97.5 99 PRO B O 1
ATOM 1599 N N . GLN B 1 100 ? 2.74 -15.773 -0.498 1 98.5 100 GLN B N 1
ATOM 1600 C CA . GLN B 1 100 ? 1.861 -15.039 0.404 1 98.5 100 GLN B CA 1
ATOM 1601 C C . GLN B 1 100 ? 0.395 -15.367 0.134 1 98.5 100 GLN B C 1
ATOM 1603 O O . GLN B 1 100 ? -0.035 -15.406 -1.021 1 98.5 100 GLN B O 1
ATOM 1608 N N . THR B 1 101 ? -0.313 -15.562 1.205 1 98.31 101 THR B N 1
ATOM 1609 C CA . THR B 1 101 ? -1.73 -15.875 1.062 1 98.31 101 THR B CA 1
ATOM 1610 C C . THR B 1 101 ? -2.508 -14.656 0.572 1 98.31 101 THR B C 1
ATOM 1612 O O . THR B 1 101 ? -2.26 -13.531 1.018 1 98.31 101 THR B O 1
ATOM 1615 N N . PHE B 1 102 ? -3.504 -14.906 -0.236 1 98.75 102 PHE B N 1
ATOM 1616 C CA . PHE B 1 102 ? -4.379 -13.875 -0.788 1 98.75 102 PHE B CA 1
ATOM 1617 C C . PHE B 1 102 ? -5.781 -14.43 -1.025 1 98.75 102 PHE B C 1
ATOM 1619 O O . PHE B 1 102 ? -5.934 -15.586 -1.435 1 98.75 102 PHE B O 1
ATOM 1626 N N . THR B 1 103 ? -6.754 -13.617 -0.855 1 98.88 103 THR B N 1
ATOM 1627 C CA . THR B 1 103 ? -8.125 -14.094 -1.013 1 98.88 103 THR B CA 1
ATOM 1628 C C . THR B 1 103 ? -8.875 -13.242 -2.027 1 98.88 103 THR B C 1
ATOM 1630 O O . THR B 1 103 ? -8.922 -12.016 -1.909 1 98.88 103 THR B O 1
ATOM 1633 N N . TYR B 1 104 ? -9.43 -13.867 -2.984 1 98.75 104 TYR B N 1
ATOM 1634 C CA . TYR B 1 104 ? -10.406 -13.211 -3.848 1 98.75 104 TYR B CA 1
ATOM 1635 C C . TYR B 1 104 ? -11.812 -13.32 -3.264 1 98.75 104 TYR B C 1
ATOM 1637 O O . TYR B 1 104 ? -12.266 -14.414 -2.928 1 98.75 104 TYR B O 1
ATOM 1645 N N . THR B 1 105 ? -12.414 -12.242 -3.195 1 98.75 105 THR B N 1
ATOM 1646 C CA . THR B 1 105 ? -13.766 -12.227 -2.645 1 98.75 105 THR B CA 1
ATOM 1647 C C . THR B 1 105 ? -14.797 -11.969 -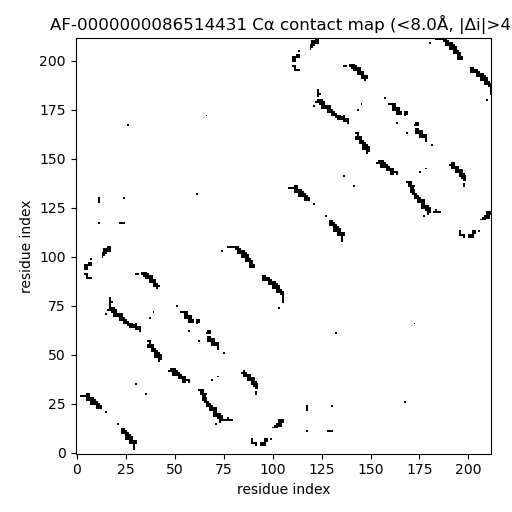3.74 1 98.75 105 THR B C 1
ATOM 1649 O O . THR B 1 105 ? -14.531 -11.219 -4.68 1 98.75 105 THR B O 1
ATOM 1652 N N . PRO B 1 106 ? -16 -12.57 -3.609 1 97.75 106 PRO B N 1
ATOM 1653 C CA . PRO B 1 106 ? -17.047 -12.281 -4.594 1 97.75 106 PRO B CA 1
ATOM 1654 C C . PRO B 1 106 ? -17.422 -10.805 -4.629 1 97.75 106 PRO B C 1
ATOM 1656 O O . PRO B 1 106 ? -17.312 -10.109 -3.617 1 97.75 106 PRO B O 1
#

Organism: NCBI:txid100452